Protein AF-0000000084986428 (afdb_homodimer)

Structure (mmCIF, N/CA/C/O backbone):
data_AF-00000000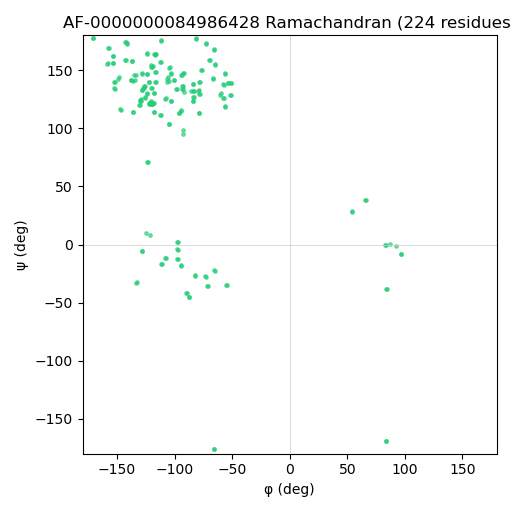84986428-model_v1
#
loop_
_entity.id
_entity.type
_entity.pdbx_description
1 polymer 'Cupin domain protein'
#
loop_
_atom_site.group_PDB
_atom_site.id
_atom_site.type_symbol
_atom_site.label_atom_id
_atom_site.label_alt_id
_atom_site.label_comp_id
_atom_site.label_asym_id
_atom_site.label_entity_id
_atom_site.label_seq_id
_atom_site.pdbx_PDB_ins_code
_atom_site.Cartn_x
_atom_site.Cartn_y
_atom_site.Cartn_z
_atom_site.occupancy
_atom_site.B_iso_or_equiv
_atom_site.auth_seq_id
_atom_site.auth_comp_id
_atom_site.auth_asym_id
_atom_site.auth_atom_id
_atom_site.pdbx_PDB_model_num
ATOM 1 N N . MET A 1 1 ? 9.82 -16.969 5.352 1 86.75 1 MET A N 1
ATOM 2 C CA . MET A 1 1 ? 9.055 -15.758 5.086 1 86.75 1 MET A CA 1
ATOM 3 C C . MET A 1 1 ? 7.719 -15.789 5.82 1 86.75 1 MET A C 1
ATOM 5 O O . MET A 1 1 ? 7.004 -16.797 5.777 1 86.75 1 MET A O 1
ATOM 9 N N . ASN A 1 2 ? 7.477 -14.656 6.605 1 90.19 2 ASN A N 1
ATOM 10 C CA . ASN A 1 2 ? 6.258 -14.602 7.402 1 90.19 2 ASN A CA 1
ATOM 11 C C . ASN A 1 2 ? 5.383 -13.414 7.012 1 90.19 2 ASN A C 1
ATOM 13 O O . ASN A 1 2 ? 5.883 -12.406 6.5 1 90.19 2 ASN A O 1
ATOM 17 N N . LYS A 1 3 ? 4.09 -13.648 7.293 1 96.38 3 LYS A N 1
ATOM 18 C CA . LYS A 1 3 ? 3.193 -12.516 7.07 1 96.38 3 LYS A CA 1
ATOM 19 C C . LYS A 1 3 ? 3.438 -11.406 8.094 1 96.38 3 LYS A C 1
ATOM 21 O O . LYS A 1 3 ? 4.012 -11.656 9.156 1 96.38 3 LYS A O 1
ATOM 26 N N . ILE A 1 4 ? 3.059 -10.289 7.793 1 97.38 4 ILE A N 1
ATOM 27 C CA . ILE A 1 4 ? 3.141 -9.148 8.703 1 97.38 4 ILE A CA 1
ATOM 28 C C . ILE A 1 4 ? 1.751 -8.555 8.914 1 97.38 4 ILE A C 1
ATOM 30 O O . ILE A 1 4 ? 0.941 -8.516 7.98 1 97.38 4 ILE A O 1
ATOM 34 N N . SER A 1 5 ? 1.418 -8.164 10.086 1 97.94 5 SER A N 1
ATOM 35 C CA . SER A 1 5 ? 0.205 -7.477 10.523 1 97.94 5 SER A CA 1
ATOM 36 C C . SER A 1 5 ? 0.513 -6.438 11.594 1 97.94 5 SER A C 1
ATOM 38 O O . SER A 1 5 ? 1.644 -6.352 12.078 1 97.94 5 SER A O 1
ATOM 40 N N . ARG A 1 6 ? -0.527 -5.715 11.93 1 97.44 6 ARG A N 1
ATOM 41 C CA . ARG A 1 6 ? -0.324 -4.719 12.977 1 97.44 6 ARG A CA 1
ATOM 42 C C . ARG A 1 6 ? 0.011 -5.379 14.305 1 97.44 6 ARG A C 1
ATOM 44 O O . ARG A 1 6 ? 0.663 -4.777 15.164 1 97.44 6 ARG A O 1
ATOM 51 N N . ASN A 1 7 ? -0.355 -6.594 14.461 1 96.62 7 ASN A N 1
ATOM 52 C CA . ASN A 1 7 ? -0.099 -7.32 15.703 1 96.62 7 ASN A CA 1
ATOM 53 C C . ASN A 1 7 ? 1.376 -7.688 15.844 1 96.62 7 ASN A C 1
ATOM 55 O O . ASN A 1 7 ? 1.896 -7.77 16.953 1 96.62 7 ASN A O 1
ATOM 59 N N . ALA A 1 8 ? 2.066 -7.852 14.734 1 96 8 ALA A N 1
ATOM 60 C CA . ALA A 1 8 ? 3.432 -8.367 14.773 1 96 8 ALA A CA 1
ATOM 61 C C . ALA A 1 8 ? 4.438 -7.289 14.391 1 96 8 ALA A C 1
ATOM 63 O O . ALA A 1 8 ? 5.629 -7.402 14.695 1 96 8 ALA A O 1
ATOM 64 N N . ALA A 1 9 ? 3.992 -6.258 13.789 1 98 9 ALA A N 1
ATOM 65 C CA . ALA A 1 9 ? 4.867 -5.238 13.219 1 98 9 ALA A CA 1
ATOM 66 C C . ALA A 1 9 ? 5.438 -4.336 14.312 1 98 9 ALA A C 1
ATOM 68 O O . ALA A 1 9 ? 4.824 -4.16 15.367 1 98 9 ALA A O 1
ATOM 69 N N . GLU A 1 10 ? 6.68 -3.814 14.047 1 97.94 10 GLU A N 1
ATOM 70 C CA . GLU A 1 10 ? 7.211 -2.764 14.914 1 97.94 10 GLU A CA 1
ATOM 71 C C . GLU A 1 10 ? 6.254 -1.576 14.984 1 97.94 10 GLU A C 1
ATOM 73 O O . GLU A 1 10 ? 5.922 -0.978 13.961 1 97.94 10 GLU A O 1
ATOM 78 N N . HIS A 1 11 ? 5.781 -1.304 16.188 1 98.19 11 HIS A N 1
ATOM 79 C CA . HIS A 1 11 ? 4.781 -0.271 16.438 1 98.19 11 HIS A CA 1
ATOM 80 C C . HIS A 1 11 ? 5.414 0.958 17.078 1 98.19 11 HIS A C 1
ATOM 82 O O . HIS A 1 11 ? 6.32 0.835 17.906 1 98.19 11 HIS A O 1
ATOM 88 N N . TYR A 1 12 ? 5.027 2.146 16.719 1 97.62 12 TYR A N 1
ATOM 89 C CA . TYR A 1 12 ? 5.438 3.383 17.375 1 97.62 12 TYR A CA 1
ATOM 90 C C . TYR A 1 12 ? 4.289 4.379 17.422 1 97.62 12 TYR A C 1
ATOM 92 O O . TYR A 1 12 ? 3.314 4.254 16.672 1 97.62 12 TYR A O 1
ATOM 100 N N . LYS A 1 13 ? 4.367 5.324 18.328 1 97.56 13 LYS A N 1
ATOM 101 C CA . LYS A 1 13 ? 3.424 6.434 18.422 1 97.56 13 LYS A CA 1
ATOM 102 C C . LYS A 1 13 ? 4.059 7.734 17.938 1 97.56 13 LYS A C 1
ATOM 104 O O . LYS A 1 13 ? 5.266 7.938 18.094 1 97.56 13 LYS A O 1
ATOM 109 N N . TRP A 1 14 ? 3.27 8.5 17.297 1 94.94 14 TRP A N 1
ATOM 110 C CA . TRP A 1 14 ? 3.73 9.828 16.922 1 94.94 14 TRP A CA 1
ATOM 111 C C . TRP A 1 14 ? 2.67 10.883 17.25 1 94.94 14 TRP A C 1
ATOM 113 O O . TRP A 1 14 ? 1.472 10.594 17.188 1 94.94 14 TRP A O 1
ATOM 123 N N . LYS A 1 15 ? 3.053 12.062 17.625 1 95.5 15 LYS A N 1
ATOM 124 C CA . LYS A 1 15 ? 2.217 13.156 18.109 1 95.5 15 LYS A CA 1
ATOM 125 C C . LYS A 1 15 ? 1.346 12.703 19.281 1 95.5 15 LYS A C 1
ATOM 127 O O . LYS A 1 15 ? 0.194 13.125 19.406 1 95.5 15 LYS A O 1
ATOM 132 N N . GLY A 1 16 ? 1.766 11.742 20.062 1 93.75 16 GLY A N 1
ATOM 133 C CA . GLY A 1 16 ? 1.183 11.273 21.297 1 93.75 16 GLY A CA 1
ATOM 134 C C . GLY A 1 16 ? 0.062 10.273 21.094 1 93.75 16 GLY A C 1
ATOM 135 O O . GLY A 1 16 ? -0.003 9.258 21.781 1 93.75 16 GLY A O 1
ATOM 136 N N . ILE A 1 17 ? -0.787 10.484 20.047 1 97.5 17 ILE A N 1
ATOM 137 C CA . ILE A 1 17 ? -2.012 9.695 20.016 1 97.5 17 ILE A CA 1
ATOM 138 C C . ILE A 1 17 ? -2.152 9.008 18.656 1 97.5 17 ILE A C 1
ATOM 140 O O . ILE A 1 17 ? -3.117 8.281 18.422 1 97.5 17 ILE A O 1
ATOM 144 N N . CYS A 1 18 ? -1.312 9.289 17.766 1 98.69 18 CYS A N 1
ATOM 145 C CA . CYS A 1 18 ? -1.326 8.641 16.453 1 98.69 18 CYS A CA 1
ATOM 146 C C . CYS A 1 18 ? -0.421 7.41 16.438 1 98.69 18 CYS A C 1
ATOM 148 O O . CYS A 1 18 ? 0.587 7.375 17.156 1 98.69 18 CYS A O 1
ATOM 150 N N . ASP A 1 19 ? -0.772 6.398 15.672 1 98.75 19 ASP A N 1
ATOM 151 C CA . ASP A 1 19 ? -0.041 5.137 15.641 1 98.75 19 ASP A CA 1
ATOM 152 C C . ASP A 1 19 ? 0.572 4.887 14.266 1 98.75 19 ASP A C 1
ATOM 154 O O . ASP A 1 19 ? -0.01 5.258 13.242 1 98.75 19 ASP A O 1
ATOM 158 N N . GLY A 1 20 ? 1.714 4.215 14.258 1 98.56 20 GLY A N 1
ATOM 159 C CA . GLY A 1 20 ? 2.359 3.70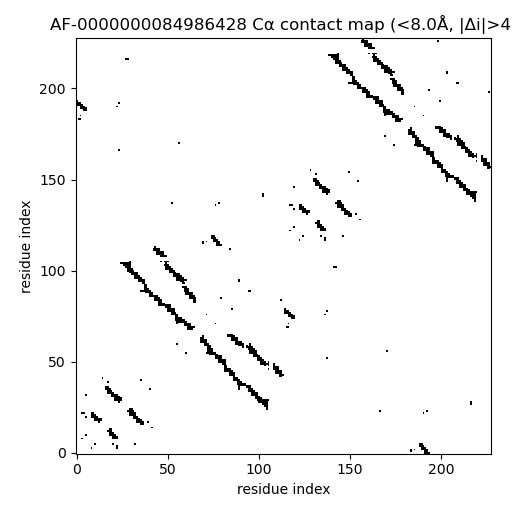1 13.062 1 98.56 20 GLY A CA 1
ATOM 160 C C . GLY A 1 20 ? 2.912 2.299 13.234 1 98.56 20 GLY A C 1
ATOM 161 O O . GLY A 1 20 ? 3.371 1.938 14.32 1 98.56 20 GLY A O 1
ATOM 162 N N . TRP A 1 21 ? 2.795 1.498 12.234 1 98.81 21 TRP A N 1
ATOM 163 C CA . TRP A 1 21 ? 3.379 0.161 12.195 1 98.81 21 TRP A CA 1
ATOM 164 C C . TRP A 1 21 ? 4.254 -0.013 10.961 1 98.81 21 TRP A C 1
ATOM 166 O O . TRP A 1 21 ? 3.805 0.209 9.836 1 98.81 21 TRP A O 1
ATOM 176 N N . TYR A 1 22 ? 5.516 -0.432 11.109 1 98.62 22 TYR A N 1
ATOM 177 C CA . TYR A 1 22 ? 6.379 -0.708 9.969 1 98.62 22 TYR A CA 1
ATOM 178 C C . TYR A 1 22 ? 6.059 -2.068 9.359 1 98.62 22 TYR A C 1
ATOM 180 O O . TYR A 1 22 ? 6.293 -3.105 9.984 1 98.62 22 TYR A O 1
ATOM 188 N N . PHE A 1 23 ? 5.562 -2.064 8.18 1 98.81 23 PHE A N 1
ATOM 189 C CA . PHE A 1 23 ? 5.336 -3.305 7.449 1 98.81 23 PHE A CA 1
ATOM 190 C C . PHE A 1 23 ? 6.562 -3.682 6.625 1 98.81 23 PHE A C 1
ATOM 192 O O . PHE A 1 23 ? 6.938 -4.855 6.559 1 98.81 23 PHE A O 1
ATOM 199 N N . VAL A 1 24 ? 7.1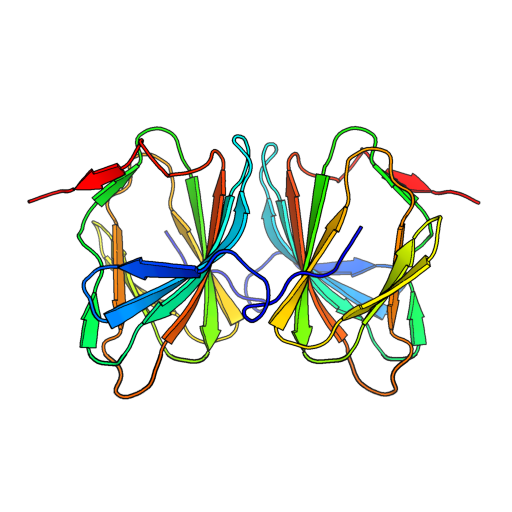64 -2.715 5.988 1 98.5 24 VAL A N 1
ATOM 200 C CA . VAL A 1 24 ? 8.422 -2.844 5.27 1 98.5 24 VAL A CA 1
ATOM 201 C C . VAL A 1 24 ? 9.383 -1.741 5.707 1 98.5 24 VAL A C 1
ATOM 203 O O . VAL A 1 24 ? 9.039 -0.558 5.668 1 98.5 24 VAL A O 1
ATOM 206 N N . LYS A 1 25 ? 10.562 -2.145 6.184 1 97.25 25 LYS A N 1
ATOM 207 C CA . LYS A 1 25 ? 11.562 -1.198 6.668 1 97.25 25 LYS A CA 1
ATOM 208 C C . LYS A 1 25 ? 12.883 -1.37 5.93 1 97.25 25 LYS A C 1
ATOM 210 O O . LYS A 1 25 ? 13.867 -1.843 6.504 1 97.25 25 LYS A O 1
ATOM 215 N N . ARG A 1 26 ? 12.883 -0.983 4.719 1 97.44 26 ARG A N 1
ATOM 216 C CA . ARG A 1 26 ? 14.094 -1.03 3.902 1 97.44 26 ARG A CA 1
ATOM 217 C C . ARG A 1 26 ? 14.523 0.371 3.479 1 97.44 26 ARG A C 1
ATOM 219 O O . ARG A 1 26 ? 13.711 1.299 3.471 1 97.44 26 ARG A O 1
ATOM 226 N N . ASP A 1 27 ? 15.742 0.502 3.039 1 96.81 27 ASP A N 1
ATOM 227 C CA . ASP A 1 27 ? 16.266 1.802 2.629 1 96.81 27 ASP A CA 1
ATOM 228 C C . ASP A 1 27 ? 15.641 2.256 1.313 1 96.81 27 ASP A C 1
ATOM 230 O O . ASP A 1 27 ? 15.398 3.447 1.114 1 96.81 27 ASP A O 1
ATOM 234 N N . ASP A 1 28 ? 15.383 1.355 0.443 1 97.31 28 ASP A N 1
ATOM 235 C CA . ASP A 1 28 ? 14.891 1.727 -0.881 1 97.31 28 ASP A CA 1
ATOM 236 C C . ASP A 1 28 ? 13.383 1.979 -0.857 1 97.31 28 ASP A C 1
ATOM 238 O O . ASP A 1 28 ? 12.859 2.705 -1.703 1 97.31 28 ASP A O 1
ATOM 242 N N . VAL A 1 29 ? 12.727 1.329 0.093 1 98.38 29 VAL A N 1
ATOM 243 C CA . VAL A 1 29 ? 11.289 1.526 0.236 1 98.38 29 VAL A CA 1
ATOM 244 C C . VAL A 1 29 ? 10.875 1.285 1.687 1 98.38 29 VAL A C 1
ATOM 246 O O . VAL A 1 29 ? 11.383 0.369 2.34 1 98.38 29 VAL A O 1
ATOM 249 N N . SER A 1 30 ? 10.008 2.08 2.162 1 98.5 30 SER A N 1
ATOM 250 C CA . SER A 1 30 ? 9.359 1.842 3.445 1 98.5 30 SER A CA 1
ATOM 251 C C . SER A 1 30 ? 7.84 1.865 3.307 1 98.5 30 SER A C 1
ATOM 253 O O . SER A 1 30 ? 7.293 2.674 2.555 1 98.5 30 SER A O 1
ATOM 255 N N . ILE A 1 31 ? 7.152 0.915 3.939 1 98.88 31 ILE A N 1
ATOM 256 C CA . ILE A 1 31 ? 5.695 0.875 3.996 1 98.88 31 ILE A CA 1
ATOM 257 C C . ILE A 1 31 ? 5.23 0.891 5.449 1 98.88 31 ILE A C 1
ATOM 259 O O . ILE A 1 31 ? 5.605 0.017 6.238 1 98.88 31 ILE A O 1
ATOM 263 N N . ILE A 1 32 ? 4.469 1.842 5.785 1 98.81 32 ILE A N 1
ATOM 264 C CA . ILE A 1 32 ? 3.977 2.008 7.148 1 98.81 32 ILE A CA 1
ATOM 265 C C . ILE A 1 32 ? 2.451 2.053 7.145 1 98.81 32 ILE A C 1
ATOM 267 O O . ILE A 1 32 ? 1.847 2.73 6.309 1 98.81 32 ILE A O 1
ATOM 271 N N . ALA A 1 33 ? 1.815 1.264 7.984 1 98.88 33 ALA A N 1
ATOM 272 C CA . ALA A 1 33 ? 0.4 1.445 8.297 1 98.88 33 ALA A CA 1
ATOM 273 C C . ALA A 1 33 ? 0.209 2.498 9.383 1 98.88 33 ALA A C 1
ATOM 275 O O . ALA A 1 33 ? 0.91 2.486 10.398 1 98.88 33 ALA A O 1
ATOM 276 N N . GLU A 1 34 ? -0.683 3.412 9.18 1 98.81 34 GLU A N 1
ATOM 277 C CA . GLU A 1 34 ? -0.894 4.512 10.109 1 98.81 34 GLU A CA 1
ATOM 278 C C . GLU A 1 34 ? -2.344 4.566 10.578 1 98.81 34 GLU A C 1
ATOM 280 O O . GLU A 1 34 ? -3.264 4.27 9.812 1 98.81 34 GLU A O 1
ATOM 285 N N . LYS A 1 35 ? -2.553 4.961 11.734 1 98.88 35 LYS A N 1
ATOM 286 C CA . LYS A 1 35 ? -3.854 5.246 12.336 1 98.88 35 LYS A CA 1
ATOM 287 C C . LYS A 1 35 ? -3.861 6.621 13 1 98.88 35 LYS A C 1
ATOM 289 O O . LYS A 1 35 ? -3.02 6.91 13.852 1 98.88 35 LYS A O 1
ATOM 294 N N . MET A 1 36 ? -4.777 7.438 12.609 1 98.81 36 MET A N 1
ATOM 295 C CA . MET A 1 36 ? -4.934 8.781 13.172 1 98.81 36 MET A CA 1
ATOM 296 C C . MET A 1 36 ? -6.316 8.945 13.797 1 98.81 36 MET A C 1
ATOM 298 O O . MET A 1 36 ? -7.332 8.828 13.109 1 98.81 36 MET A O 1
ATOM 302 N N . PRO A 1 37 ? -6.434 9.305 15.094 1 98.69 37 PRO A N 1
ATOM 303 C CA . PRO A 1 37 ? -7.723 9.625 15.703 1 98.69 37 PRO A CA 1
ATOM 304 C C . PRO A 1 37 ? -8.359 10.883 15.117 1 98.69 37 PRO A C 1
ATOM 306 O O . PRO A 1 37 ? -7.711 11.602 14.352 1 98.69 37 PRO A O 1
ATOM 309 N N . PRO A 1 38 ? -9.648 11.07 15.453 1 98.56 38 PRO A N 1
ATOM 310 C CA . PRO A 1 38 ? -10.344 12.266 14.969 1 98.56 38 PRO A CA 1
ATOM 311 C C . PRO A 1 38 ? -9.602 13.562 15.305 1 98.56 38 PRO A C 1
ATOM 313 O O . PRO A 1 38 ? -9.039 13.688 16.391 1 98.56 38 PRO A O 1
ATOM 316 N N . HIS A 1 39 ? -9.602 14.461 14.305 1 97.94 39 HIS A N 1
ATOM 317 C CA . HIS A 1 39 ? -9.133 15.828 14.477 1 97.94 39 HIS A CA 1
ATOM 318 C C . HIS A 1 39 ? -7.637 15.867 14.773 1 97.94 39 HIS A C 1
ATOM 320 O O . HIS A 1 39 ? -7.191 16.609 15.648 1 97.94 39 HIS A O 1
ATOM 326 N N . THR A 1 40 ? -6.875 15.039 14.156 1 98.5 40 THR A N 1
ATOM 327 C CA . THR A 1 40 ? -5.422 15.047 14.242 1 98.5 40 THR A CA 1
ATOM 328 C C . THR A 1 40 ? -4.805 15.43 12.898 1 98.5 40 THR A C 1
ATOM 330 O O . THR A 1 40 ? -5.473 15.359 11.859 1 98.5 40 THR A O 1
ATOM 333 N N . ALA A 1 41 ? -3.631 15.906 12.93 1 98.06 41 ALA A N 1
ATOM 334 C CA . ALA A 1 41 ? -2.902 16.312 11.727 1 98.06 41 ALA A CA 1
ATOM 335 C C . ALA A 1 41 ? -1.399 16.109 11.906 1 98.06 41 ALA A C 1
ATOM 337 O O . ALA A 1 41 ? -0.868 16.312 13 1 98.06 41 ALA A O 1
ATOM 338 N N . GLU A 1 42 ? -0.717 15.695 10.852 1 97.06 42 GLU A N 1
ATOM 339 C CA . GLU A 1 42 ? 0.741 15.75 10.867 1 97.06 42 GLU A CA 1
ATOM 340 C C . GLU A 1 42 ? 1.236 17.188 10.75 1 97.06 42 GLU A C 1
ATOM 342 O O . GLU A 1 42 ? 0.435 18.125 10.672 1 97.06 42 GLU A O 1
ATOM 347 N N . ASP A 1 43 ? 2.531 17.328 10.906 1 97.12 43 ASP A N 1
ATOM 348 C CA . ASP A 1 43 ? 3.113 18.641 10.617 1 97.12 43 ASP A CA 1
ATOM 349 C C . ASP A 1 43 ? 3.27 18.859 9.117 1 97.12 43 ASP A C 1
ATOM 351 O O . ASP A 1 43 ? 3.627 17.938 8.383 1 97.12 43 ASP A O 1
ATOM 355 N N . MET A 1 44 ? 2.961 20.109 8.719 1 98.06 44 MET A N 1
ATOM 356 C CA . MET A 1 44 ? 3.309 20.453 7.34 1 98.06 44 MET A CA 1
ATOM 357 C C . M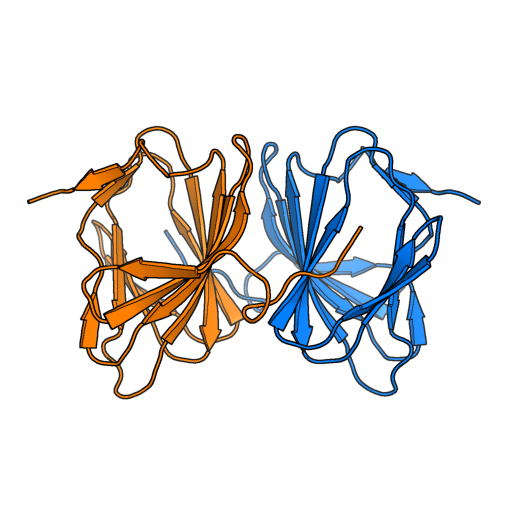ET A 1 44 ? 4.801 20.266 7.09 1 98.06 44 MET A C 1
ATOM 359 O O . MET A 1 44 ? 5.633 20.781 7.844 1 98.06 44 MET A O 1
ATOM 363 N N . HIS A 1 45 ? 5.141 19.5 6.059 1 98.38 45 HIS A N 1
ATOM 364 C CA . HIS A 1 45 ? 6.535 19.156 5.809 1 98.38 45 HIS A CA 1
ATOM 365 C C . HIS A 1 45 ? 6.762 18.781 4.348 1 98.38 45 HIS A C 1
ATOM 367 O O . HIS A 1 45 ? 5.805 18.688 3.574 1 98.38 45 HIS A O 1
ATOM 373 N N . TYR A 1 46 ? 7.922 18.656 3.906 1 98.38 46 TYR A N 1
ATOM 374 C CA . TYR A 1 46 ? 8.297 18.047 2.639 1 98.38 46 TYR A CA 1
ATOM 375 C C . TYR A 1 46 ? 9.523 17.141 2.807 1 98.38 46 TYR A C 1
ATOM 377 O O . TYR A 1 46 ? 10.195 17.188 3.838 1 98.38 46 TYR A O 1
ATOM 385 N N . HIS A 1 47 ? 9.719 16.219 1.942 1 98.25 47 HIS A N 1
ATOM 386 C CA . HIS A 1 47 ? 10.867 15.328 1.946 1 98.25 47 HIS A CA 1
ATOM 387 C C . HIS A 1 47 ? 11.891 15.742 0.889 1 98.25 47 HIS A C 1
ATOM 389 O O . HIS A 1 47 ? 11.516 16.141 -0.218 1 98.25 47 HIS A O 1
ATOM 395 N N . THR A 1 48 ? 13.156 15.539 1.16 1 97.56 48 THR A N 1
ATOM 396 C CA . THR A 1 48 ? 14.195 15.992 0.245 1 97.56 48 THR A CA 1
ATOM 397 C C . THR A 1 48 ? 14.648 14.852 -0.665 1 97.56 48 THR A C 1
ATOM 399 O O . THR A 1 48 ? 15.32 15.086 -1.675 1 97.56 48 THR A O 1
ATOM 402 N N . GLN A 1 49 ? 14.289 13.641 -0.4 1 97.44 49 GLN A N 1
ATOM 403 C CA . GLN A 1 49 ? 14.742 12.508 -1.196 1 97.44 49 GLN A CA 1
ATOM 404 C C . GLN A 1 49 ? 13.578 11.586 -1.549 1 97.44 49 GLN A C 1
ATOM 406 O O . GLN A 1 49 ? 13.492 11.094 -2.676 1 97.44 49 GLN A O 1
ATOM 411 N N . SER A 1 50 ? 12.648 11.5 -0.654 1 98 50 SER A N 1
ATOM 412 C CA . SER A 1 50 ? 11.625 10.461 -0.758 1 98 50 SER A CA 1
ATOM 413 C C . SER A 1 50 ? 10.391 10.977 -1.497 1 98 50 SER A C 1
ATOM 415 O O . SER A 1 50 ? 9.969 12.117 -1.29 1 98 50 SER A O 1
ATOM 417 N N . ARG A 1 51 ? 9.852 10.172 -2.408 1 98.25 51 ARG A N 1
ATOM 418 C CA . ARG A 1 51 ? 8.477 10.297 -2.891 1 98.25 51 ARG A CA 1
ATOM 419 C C . ARG A 1 51 ? 7.535 9.398 -2.102 1 98.25 51 ARG A C 1
ATOM 421 O O . ARG A 1 51 ? 7.922 8.305 -1.679 1 98.25 51 ARG A O 1
ATOM 428 N N . GLN A 1 52 ? 6.34 9.883 -1.924 1 98.62 52 GLN A N 1
ATOM 429 C CA . GLN A 1 52 ? 5.434 9.102 -1.088 1 98.62 52 GLN A CA 1
ATOM 430 C C . GLN A 1 52 ? 4.105 8.859 -1.794 1 98.62 52 GLN A C 1
ATOM 432 O O . GLN A 1 52 ? 3.678 9.672 -2.617 1 98.62 52 GLN A O 1
ATOM 437 N N . PHE A 1 53 ? 3.516 7.766 -1.543 1 98.88 53 PHE A N 1
ATOM 438 C CA . PHE A 1 53 ? 2.146 7.449 -1.93 1 98.88 53 PHE A CA 1
ATOM 439 C C . PHE A 1 53 ? 1.305 7.105 -0.706 1 98.88 53 PHE A C 1
ATOM 441 O O . PHE A 1 53 ? 1.657 6.215 0.066 1 98.88 53 PHE A O 1
ATOM 448 N N . PHE A 1 54 ? 0.228 7.883 -0.499 1 98.94 54 PHE A N 1
ATOM 449 C CA . PHE A 1 54 ? -0.728 7.633 0.574 1 98.94 54 PHE A CA 1
ATOM 450 C C . PHE A 1 54 ? -1.949 6.887 0.049 1 98.94 54 PHE A C 1
ATOM 452 O O . PHE A 1 54 ? -2.49 7.238 -1.002 1 98.94 54 PHE A O 1
ATOM 459 N N . TYR A 1 55 ? -2.4 5.848 0.735 1 98.94 55 TYR A N 1
ATOM 460 C CA . TYR A 1 55 ? -3.572 5.062 0.369 1 98.94 55 TYR A CA 1
ATOM 461 C C . TYR A 1 55 ? -4.504 4.883 1.563 1 98.94 55 TYR A C 1
ATOM 463 O O . TYR A 1 55 ? -4.125 4.266 2.564 1 98.94 55 TYR A O 1
ATOM 471 N N . VAL A 1 56 ? -5.742 5.367 1.427 1 98.94 56 VAL A N 1
ATOM 472 C CA . VAL A 1 56 ? -6.664 5.344 2.559 1 98.94 56 VAL A CA 1
ATOM 473 C C . VAL A 1 56 ? -7.344 3.979 2.645 1 98.94 56 VAL A C 1
ATOM 475 O O . VAL A 1 56 ? -7.938 3.512 1.672 1 98.94 56 VAL A O 1
ATOM 478 N N . LEU A 1 57 ? -7.188 3.369 3.777 1 98.88 57 LEU A N 1
ATOM 479 C CA . LEU A 1 57 ? -7.789 2.066 4.039 1 98.88 57 LEU A CA 1
ATOM 480 C C . LEU A 1 57 ? -9.203 2.225 4.586 1 98.88 57 LEU A C 1
ATOM 482 O O . LEU A 1 57 ? -10.109 1.473 4.211 1 98.88 57 LEU A O 1
ATOM 486 N N . SER A 1 58 ? -9.391 3.078 5.48 1 98.75 58 SER A N 1
ATOM 487 C CA . SER A 1 58 ? -10.68 3.408 6.078 1 98.75 58 SER A CA 1
ATOM 488 C C . SER A 1 58 ? -10.695 4.84 6.609 1 98.75 58 SER A C 1
ATOM 490 O O . SER A 1 58 ? -9.648 5.383 6.965 1 98.75 58 SER A O 1
ATOM 492 N N . GLY A 1 59 ? -11.93 5.426 6.723 1 98.56 59 GLY A N 1
ATOM 493 C CA . GLY A 1 59 ? -12.07 6.809 7.152 1 98.56 59 GLY A CA 1
ATOM 494 C C . GLY A 1 59 ? -11.898 7.805 6.023 1 98.56 59 GLY A C 1
ATOM 495 O O . GLY A 1 59 ? -12.055 7.453 4.852 1 98.56 59 GLY A O 1
ATOM 496 N N . GLU A 1 60 ? -11.789 9.039 6.391 1 98.5 60 GLU A N 1
ATOM 497 C CA . GLU A 1 60 ? -11.641 10.148 5.449 1 98.5 60 GLU A CA 1
ATOM 498 C C . GLU A 1 60 ? -10.422 11 5.793 1 98.5 60 GLU A C 1
ATOM 500 O O . GLU A 1 60 ? -10.203 11.344 6.961 1 98.5 60 GLU A O 1
ATOM 505 N N . ALA A 1 61 ? -9.703 11.297 4.785 1 98.75 61 ALA A N 1
ATOM 506 C CA . ALA A 1 61 ? -8.508 12.125 4.969 1 98.75 61 ALA A CA 1
ATOM 507 C C . ALA A 1 61 ? -8.602 13.414 4.152 1 98.75 61 ALA A C 1
ATOM 509 O O . ALA A 1 61 ? -9.297 13.461 3.135 1 98.75 61 ALA A O 1
ATOM 510 N N . VAL A 1 62 ? -7.953 14.398 4.613 1 98.75 62 VAL A N 1
ATOM 511 C CA . VAL A 1 62 ? -7.68 15.586 3.812 1 98.75 62 VAL A CA 1
ATOM 512 C C . VAL A 1 62 ? -6.168 15.773 3.676 1 98.75 62 VAL A C 1
ATOM 514 O O . VAL A 1 62 ? -5.457 15.875 4.68 1 98.75 62 VAL A O 1
ATOM 517 N N . MET A 1 63 ? -5.699 15.789 2.459 1 98.75 63 MET A N 1
ATOM 518 C CA . MET A 1 63 ? -4.309 16.125 2.164 1 98.75 63 MET A CA 1
ATOM 519 C C . MET A 1 63 ? -4.168 17.594 1.784 1 98.75 63 MET A C 1
ATOM 521 O O . MET A 1 63 ? -4.684 18.016 0.749 1 98.75 63 MET A O 1
ATOM 525 N N . LYS A 1 64 ? -3.518 18.297 2.623 1 98.25 64 LYS A N 1
ATOM 526 C CA . LYS A 1 64 ? -3.234 19.688 2.305 1 98.25 64 LYS A CA 1
ATOM 527 C C . LYS A 1 64 ? -1.99 19.812 1.431 1 98.25 64 LYS A C 1
ATOM 529 O O . LYS A 1 64 ? -0.93 19.297 1.774 1 98.25 64 LYS A O 1
ATOM 534 N N . LEU A 1 65 ? -2.139 20.484 0.35 1 97.62 65 LEU A N 1
ATOM 535 C CA . LEU A 1 65 ? -1.081 20.734 -0.621 1 97.62 65 LEU A CA 1
ATOM 536 C C . LEU A 1 65 ? -0.912 22.234 -0.852 1 97.62 65 LEU A C 1
ATOM 538 O O . LEU A 1 65 ? -1.734 23.031 -0.399 1 97.62 65 LEU A O 1
ATOM 542 N N . PRO A 1 66 ? 0.227 22.641 -1.461 1 95.12 66 PRO A N 1
ATOM 543 C CA . PRO A 1 66 ? 0.462 24.078 -1.648 1 95.12 66 PRO A CA 1
ATOM 544 C C . PRO A 1 66 ? -0.682 24.766 -2.385 1 95.12 66 PRO A C 1
ATOM 546 O O . PRO A 1 66 ? -1.062 25.891 -2.027 1 95.12 66 PRO A O 1
ATOM 549 N N . GLU A 1 67 ? -1.316 24.141 -3.312 1 93.44 67 GLU A N 1
ATOM 550 C CA . GLU A 1 67 ? -2.27 24.828 -4.168 1 93.44 67 GLU A CA 1
ATOM 551 C C . GLU A 1 67 ? -3.705 24.438 -3.838 1 93.44 67 GLU A C 1
ATOM 553 O O . GLU A 1 67 ? -4.652 25.078 -4.289 1 93.44 67 GLU A O 1
ATOM 558 N N . ASN A 1 68 ? -3.844 23.484 -3.096 1 95.94 68 ASN A N 1
ATOM 559 C CA . ASN A 1 68 ? -5.195 23 -2.84 1 95.94 68 ASN A CA 1
ATOM 560 C C . ASN A 1 68 ? -5.219 21.953 -1.725 1 95.94 68 ASN A C 1
ATOM 562 O O . ASN A 1 68 ? -4.199 21.719 -1.076 1 95.94 68 ASN A O 1
ATOM 566 N N . GLU A 1 69 ? -6.473 21.516 -1.43 1 97.88 69 GLU A N 1
ATOM 567 C CA . GLU A 1 69 ? -6.707 20.375 -0.554 1 97.88 69 GLU A CA 1
ATOM 568 C C . GLU A 1 69 ? -7.395 19.234 -1.304 1 97.88 69 GLU A C 1
ATOM 570 O O . GLU A 1 69 ? -8.289 19.469 -2.123 1 97.88 69 GLU A O 1
ATOM 575 N N . VAL A 1 70 ? -6.969 18.078 -1.021 1 98.31 70 VAL A N 1
ATOM 576 C CA . VAL A 1 70 ? -7.555 16.906 -1.664 1 98.31 70 VAL A CA 1
ATOM 577 C C . VAL A 1 70 ? -8.188 16 -0.61 1 98.31 70 VAL A C 1
ATOM 579 O O . VAL A 1 70 ? -7.504 15.547 0.313 1 98.31 70 VAL A O 1
ATOM 582 N N . SER A 1 71 ? -9.461 15.742 -0.748 1 98.5 71 SER A N 1
ATOM 583 C CA . SER A 1 71 ? -10.125 14.773 0.116 1 98.5 71 SER A CA 1
ATOM 584 C C . SER A 1 71 ? -9.945 13.352 -0.408 1 98.5 71 SER A C 1
ATOM 586 O O . SER A 1 71 ? -10.086 13.102 -1.607 1 98.5 71 SER A O 1
ATOM 588 N N . LEU A 1 72 ? -9.68 12.414 0.477 1 98.62 72 LEU A N 1
ATOM 589 C CA . LEU A 1 72 ? -9.484 11.016 0.125 1 98.62 72 LEU A CA 1
ATOM 590 C C . LEU A 1 72 ? -10.367 10.109 0.982 1 98.62 72 LEU A C 1
ATOM 592 O O . LEU A 1 72 ? -10.391 10.25 2.207 1 98.62 72 LEU A O 1
ATOM 596 N N . CYS A 1 73 ? -11.047 9.18 0.406 1 98.38 73 CYS A N 1
ATOM 597 C CA . CYS A 1 73 ? -11.812 8.148 1.1 1 98.38 73 CYS A CA 1
ATOM 598 C C . CYS A 1 73 ? -11.188 6.773 0.9 1 98.38 73 CYS A C 1
ATOM 600 O O . CYS A 1 73 ? -10.195 6.637 0.181 1 98.38 73 CYS A O 1
ATOM 602 N N . ALA A 1 74 ? -11.805 5.789 1.602 1 98.62 74 ALA A N 1
ATOM 603 C CA . ALA A 1 74 ? -11.297 4.426 1.487 1 98.62 74 ALA A CA 1
ATOM 604 C C . ALA A 1 74 ? -11.156 4.012 0.025 1 98.62 74 ALA A C 1
ATOM 606 O O . ALA A 1 74 ? -12.086 4.203 -0.769 1 98.62 74 ALA A O 1
ATOM 607 N N . GLY A 1 75 ? -9.977 3.512 -0.309 1 98.69 75 GLY A N 1
ATOM 608 C CA . GLY A 1 75 ? -9.75 3.021 -1.658 1 98.69 75 GLY A CA 1
ATOM 609 C C . GLY A 1 75 ? -9.086 4.047 -2.561 1 98.69 75 GLY A C 1
ATOM 610 O O . GLY A 1 75 ? -8.719 3.74 -3.695 1 98.69 75 GLY A O 1
ATOM 611 N N . GLU A 1 76 ? -8.961 5.254 -2.07 1 98.81 76 GLU A N 1
ATOM 612 C CA . GLU A 1 76 ? -8.328 6.316 -2.842 1 98.81 76 GLU A CA 1
ATOM 613 C C . GLU A 1 76 ? -6.914 6.602 -2.332 1 98.81 76 GLU A C 1
ATOM 615 O O . GLU A 1 76 ? -6.602 6.324 -1.174 1 98.81 76 GLU A O 1
ATOM 620 N N . GLY A 1 77 ? -6.023 7.09 -3.236 1 98.81 77 GLY A N 1
ATOM 621 C CA . GLY A 1 77 ? -4.66 7.438 -2.875 1 98.81 77 GLY A CA 1
ATOM 622 C C . GLY A 1 77 ? -4.156 8.688 -3.57 1 98.81 77 GLY A C 1
ATOM 623 O O . GLY A 1 77 ? -4.859 9.266 -4.40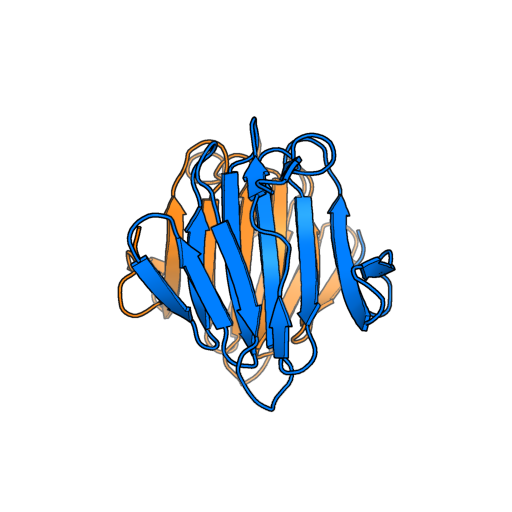2 1 98.81 77 GLY A O 1
ATOM 624 N N . ILE A 1 78 ? -3.002 9.125 -3.176 1 98.75 78 ILE A N 1
ATOM 625 C CA . ILE A 1 78 ? -2.381 10.297 -3.783 1 98.75 78 ILE A CA 1
ATOM 626 C C . ILE A 1 78 ? -0.861 10.188 -3.682 1 98.75 78 ILE A C 1
ATOM 628 O O . ILE A 1 78 ? -0.33 9.781 -2.645 1 98.75 78 ILE A O 1
ATOM 632 N N . GLU A 1 79 ? -0.212 10.461 -4.758 1 98.56 79 GLU A N 1
ATOM 633 C CA . GLU A 1 79 ? 1.247 10.5 -4.773 1 98.56 79 GLU A CA 1
ATOM 634 C C . GLU A 1 79 ? 1.763 11.914 -4.516 1 98.56 79 GLU A C 1
ATOM 636 O O . GLU A 1 79 ? 1.268 12.875 -5.102 1 98.56 79 GLU A O 1
ATOM 641 N N . ILE A 1 80 ? 2.734 12.023 -3.648 1 98.38 80 ILE A N 1
ATOM 642 C CA . ILE A 1 80 ? 3.367 13.289 -3.299 1 98.38 80 ILE A CA 1
ATOM 643 C C . ILE A 1 80 ? 4.805 13.312 -3.811 1 98.38 80 ILE A C 1
ATOM 645 O O . ILE A 1 80 ? 5.66 12.57 -3.309 1 98.38 80 ILE A O 1
ATOM 649 N N . PRO A 1 81 ? 5.133 14.133 -4.801 1 97.44 81 PRO A N 1
ATOM 650 C CA . PRO A 1 81 ? 6.5 14.203 -5.32 1 97.44 81 PRO A CA 1
ATOM 651 C C . PRO A 1 81 ? 7.496 14.734 -4.293 1 97.44 81 PRO A C 1
ATOM 653 O O . PRO A 1 81 ? 7.105 15.414 -3.34 1 97.44 81 PRO A O 1
ATOM 656 N N . LEU A 1 82 ? 8.773 14.312 -4.527 1 95.75 82 LEU A N 1
ATOM 657 C CA . LEU A 1 82 ? 9.844 14.875 -3.717 1 95.75 82 LEU A CA 1
ATOM 658 C C . LEU A 1 82 ? 9.781 16.391 -3.705 1 95.75 82 LEU A C 1
ATOM 660 O O . LEU A 1 82 ? 9.477 17.016 -4.727 1 95.75 82 LEU A O 1
ATOM 664 N N . GLY A 1 83 ? 10.023 16.984 -2.512 1 97.5 83 GLY A N 1
ATOM 665 C CA . GLY A 1 83 ? 10.117 18.438 -2.383 1 97.5 83 GLY A CA 1
ATOM 666 C C . GLY A 1 83 ? 8.766 19.109 -2.244 1 97.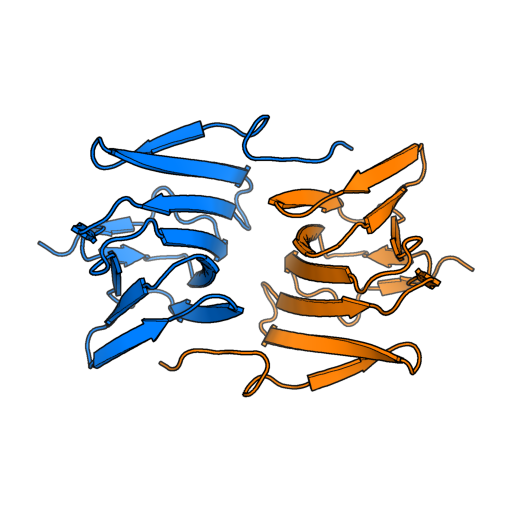5 83 GLY A C 1
ATOM 667 O O . GLY A 1 83 ? 8.688 20.328 -2.131 1 97.5 83 GLY A O 1
ATOM 668 N N . THR A 1 84 ? 7.648 18.422 -2.248 1 97.94 84 THR A N 1
ATOM 669 C CA . THR A 1 84 ? 6.312 19.016 -2.211 1 97.94 84 THR A CA 1
ATOM 670 C C . THR A 1 84 ? 5.797 19.094 -0.776 1 97.94 84 THR A C 1
ATOM 672 O O . THR A 1 84 ? 5.562 18.062 -0.141 1 97.94 84 THR A O 1
ATOM 675 N N . PRO A 1 85 ? 5.602 20.281 -0.284 1 98.38 85 PRO A N 1
ATOM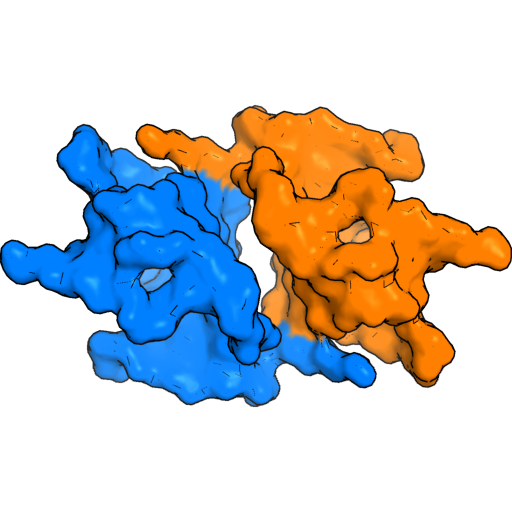 676 C CA . PRO A 1 85 ? 4.984 20.391 1.039 1 98.38 85 PRO A CA 1
ATOM 677 C C . PRO A 1 85 ? 3.617 19.703 1.104 1 98.38 85 PRO A C 1
ATOM 679 O O . PRO A 1 85 ? 2.824 19.812 0.165 1 98.38 85 PRO A O 1
ATOM 682 N N . HIS A 1 86 ? 3.367 19 2.176 1 98.5 86 HIS A N 1
ATOM 683 C CA . HIS A 1 86 ? 2.094 18.312 2.324 1 98.5 86 HIS A CA 1
ATOM 684 C C . HIS A 1 86 ? 1.791 18.016 3.791 1 98.5 86 HIS A C 1
ATOM 686 O O . HIS A 1 86 ? 2.699 18 4.625 1 98.5 86 HIS A O 1
ATOM 692 N N . GLN A 1 87 ? 0.559 17.875 4.105 1 98.56 87 GLN A N 1
ATOM 693 C CA . GLN A 1 87 ? 0.072 17.578 5.449 1 98.56 87 GLN A CA 1
ATOM 694 C C . GLN A 1 87 ? -1.17 16.703 5.402 1 98.56 87 GLN A C 1
ATOM 696 O O . GLN A 1 87 ? -2.195 17.078 4.84 1 98.56 87 GLN A O 1
ATOM 701 N N . MET A 1 88 ? -1.022 15.516 5.93 1 98.62 88 MET A N 1
ATOM 702 C CA . MET A 1 88 ? -2.186 14.648 6.113 1 98.62 88 MET A CA 1
ATOM 703 C C . MET A 1 88 ? -2.982 15.07 7.348 1 98.62 88 MET A C 1
ATOM 705 O O . MET A 1 88 ? -2.418 15.227 8.43 1 98.62 88 MET A O 1
ATOM 709 N N . THR A 1 89 ? -4.285 15.18 7.207 1 98.62 89 THR A N 1
ATOM 710 C CA . THR A 1 89 ? -5.148 15.594 8.305 1 98.62 89 THR A CA 1
ATOM 711 C C . THR A 1 89 ? -6.398 14.727 8.375 1 98.62 89 THR A C 1
ATOM 713 O O . THR A 1 89 ? -6.949 14.344 7.336 1 98.62 89 THR A O 1
ATOM 716 N N . ASN A 1 90 ? -6.848 14.383 9.602 1 98.81 90 ASN A N 1
ATOM 717 C CA . ASN A 1 90 ? -8.156 13.781 9.867 1 98.81 90 ASN A CA 1
ATOM 718 C C . ASN A 1 90 ? -9.125 14.797 10.469 1 98.81 90 ASN A C 1
ATOM 720 O O . ASN A 1 90 ? -9.102 15.031 11.68 1 98.81 90 ASN A O 1
ATOM 724 N N . ARG A 1 91 ? -10 15.25 9.656 1 98.38 91 ARG A N 1
ATOM 725 C CA . ARG A 1 91 ? -10.969 16.234 10.117 1 98.38 91 ARG A CA 1
ATOM 726 C C . ARG A 1 91 ? -12.297 15.578 10.492 1 98.38 91 ARG A C 1
ATOM 728 O O . ARG A 1 91 ? -13.242 16.25 10.883 1 98.38 91 ARG A O 1
ATOM 735 N N . ALA A 1 92 ? -12.375 14.32 10.266 1 98.25 92 ALA A N 1
ATOM 736 C CA . ALA A 1 92 ? -13.617 13.586 10.516 1 98.25 92 ALA A CA 1
ATOM 737 C C . ALA A 1 92 ? -13.758 13.227 11.984 1 98.25 92 ALA A C 1
ATOM 739 O O . ALA A 1 92 ? -12.891 13.555 12.797 1 98.25 92 ALA A O 1
ATOM 740 N N . TYR A 1 93 ? -14.891 12.617 12.328 1 98 93 TYR A N 1
ATOM 741 C CA . TYR A 1 93 ? -15.156 12.203 13.703 1 98 93 TYR A CA 1
ATOM 742 C C . TYR A 1 93 ? -14.812 10.734 13.914 1 98 93 TYR A C 1
ATOM 744 O O . TYR A 1 93 ? -14.938 10.211 15.023 1 98 93 TYR A O 1
ATOM 752 N N . SER A 1 94 ? -14.328 10.133 12.891 1 98.25 94 SER A N 1
ATOM 753 C CA . SER A 1 94 ? -13.93 8.727 12.961 1 98.25 94 SER A CA 1
ATOM 754 C C . SER A 1 94 ? -12.438 8.555 12.711 1 98.25 94 SER A C 1
ATOM 756 O O . SER A 1 94 ? -11.789 9.461 12.18 1 98.25 94 SER A O 1
ATOM 758 N N . GLU A 1 95 ? -11.953 7.434 13.062 1 98.56 95 GLU A N 1
ATOM 759 C CA . GLU A 1 95 ? -10.539 7.117 12.875 1 98.56 95 GLU A CA 1
ATOM 760 C C . GLU A 1 95 ? -10.188 7.023 11.398 1 98.56 95 GLU A C 1
ATOM 762 O O . GLU A 1 95 ? -11.008 6.582 10.586 1 98.56 95 GLU A O 1
ATOM 767 N N . LEU A 1 96 ? -9.023 7.484 11.133 1 98.88 96 LEU A N 1
ATOM 768 C CA . LEU A 1 96 ? -8.453 7.379 9.797 1 98.88 96 LEU A CA 1
ATOM 769 C C . LEU A 1 96 ? -7.328 6.352 9.766 1 98.88 96 LEU A C 1
ATOM 771 O O . LEU A 1 96 ? -6.41 6.398 10.586 1 98.88 96 LEU A O 1
ATOM 775 N N . GLN A 1 97 ? -7.434 5.352 8.836 1 98.88 97 GLN A N 1
ATOM 776 C CA . GLN A 1 97 ? -6.363 4.383 8.609 1 98.88 97 GLN A CA 1
ATOM 777 C C . GLN A 1 97 ? -5.867 4.449 7.164 1 98.88 97 GLN A C 1
ATOM 779 O O . GLN A 1 97 ? -6.668 4.535 6.23 1 98.88 97 GLN A O 1
ATOM 784 N N . PHE A 1 98 ? -4.562 4.449 7.039 1 98.88 98 PHE A N 1
ATOM 785 C CA . PHE A 1 98 ? -4.008 4.512 5.691 1 98.88 98 PHE A CA 1
ATOM 786 C C . PHE A 1 98 ? -2.625 3.869 5.645 1 98.88 98 PHE A C 1
ATOM 788 O O . PHE A 1 98 ? -2.035 3.576 6.688 1 98.88 98 PHE A O 1
ATOM 795 N N . LEU A 1 99 ? -2.168 3.533 4.461 1 98.94 99 LEU A N 1
ATOM 796 C CA . LEU A 1 99 ? -0.789 3.129 4.207 1 98.94 99 LEU A CA 1
ATOM 797 C C . LEU A 1 99 ? 0.015 4.281 3.613 1 98.94 99 LEU A C 1
ATOM 799 O O . LEU A 1 99 ? -0.499 5.043 2.789 1 98.94 99 LEU A O 1
ATOM 803 N N . VAL A 1 100 ? 1.211 4.395 4.008 1 98.88 100 VAL A N 1
ATOM 804 C CA . VAL A 1 100 ? 2.145 5.297 3.346 1 98.88 100 VAL A CA 1
ATOM 805 C C . VAL A 1 100 ? 3.324 4.504 2.787 1 98.88 100 VAL A C 1
ATOM 807 O O . VAL A 1 100 ? 3.988 3.768 3.52 1 98.88 100 VAL A O 1
ATOM 810 N N . VAL A 1 101 ? 3.5 4.598 1.509 1 98.88 101 VAL A N 1
ATOM 811 C CA . VAL A 1 101 ? 4.648 4.012 0.823 1 98.88 101 VAL A CA 1
ATOM 812 C C . VAL A 1 101 ? 5.652 5.109 0.475 1 98.88 101 VAL A C 1
ATOM 814 O O . VAL A 1 101 ? 5.309 6.082 -0.198 1 98.88 101 VAL A O 1
ATOM 817 N N . SER A 1 102 ? 6.848 4.941 0.937 1 98.69 102 SER A N 1
ATOM 818 C CA . SER A 1 102 ? 7.91 5.902 0.655 1 98.69 102 SER A CA 1
ATOM 819 C C . SER A 1 102 ? 9.047 5.258 -0.133 1 98.69 102 SER A C 1
ATOM 821 O O . SER A 1 102 ? 9.539 4.191 0.24 1 98.69 102 SER A O 1
ATOM 823 N N . ALA A 1 103 ? 9.438 5.867 -1.175 1 98.25 103 ALA A N 1
ATOM 824 C CA . ALA A 1 103 ? 10.562 5.391 -1.974 1 98.25 103 ALA A CA 1
ATOM 825 C C . ALA A 1 103 ? 11.484 6.539 -2.369 1 98.25 103 ALA A C 1
ATOM 827 O O . ALA A 1 103 ? 11.102 7.402 -3.164 1 98.25 103 ALA A O 1
ATOM 828 N N . PRO A 1 104 ? 12.805 6.625 -1.888 1 97.75 104 PRO A N 1
ATOM 829 C CA . PRO A 1 104 ? 13.328 5.781 -0.813 1 97.75 104 PRO A CA 1
ATOM 830 C C . PRO A 1 104 ? 12.656 6.043 0.53 1 97.75 104 PRO A C 1
ATOM 832 O O . PRO A 1 104 ? 11.648 6.754 0.589 1 97.75 104 PRO A O 1
ATOM 835 N N . LYS A 1 105 ? 13.109 5.387 1.64 1 96.62 105 LYS A N 1
ATOM 836 C CA . LYS A 1 105 ? 12.516 5.586 2.963 1 96.62 105 LYS A CA 1
ATOM 837 C C . LYS A 1 105 ? 12.547 7.059 3.361 1 96.62 105 LYS A C 1
ATOM 839 O O . LYS A 1 105 ? 13.5 7.777 3.035 1 96.62 105 LYS A O 1
ATOM 844 N N . SER A 1 106 ? 11.57 7.5 4.102 1 95.31 106 SER A N 1
ATOM 845 C CA . SER A 1 106 ? 11.391 8.922 4.375 1 95.31 106 SER A CA 1
ATOM 846 C C . SER A 1 106 ? 12.062 9.32 5.688 1 95.31 106 SER A C 1
ATOM 848 O O . SER A 1 106 ? 12.234 10.508 5.961 1 95.31 106 SER A O 1
ATOM 850 N N . HIS A 1 107 ? 12.352 8.375 6.539 1 91.31 107 HIS A N 1
ATOM 851 C CA . HIS A 1 107 ? 13 8.703 7.801 1 91.31 107 HIS A CA 1
ATOM 852 C C . HIS A 1 107 ? 14.359 9.359 7.566 1 91.31 107 HIS A C 1
ATOM 854 O O . HIS A 1 107 ? 15.18 8.844 6.805 1 91.31 107 HIS A O 1
ATOM 860 N N . GLY A 1 108 ? 14.523 10.492 8.219 1 90.5 108 GLY A N 1
ATOM 861 C CA . GLY A 1 108 ? 15.789 11.203 8.125 1 90.5 108 GLY A CA 1
ATOM 862 C C . GLY A 1 108 ? 15.812 12.234 7.012 1 90.5 108 GLY A C 1
ATOM 863 O O . GLY A 1 108 ? 16.828 12.898 6.797 1 90.5 108 GLY A O 1
ATOM 864 N N . ASP A 1 109 ? 14.742 12.312 6.32 1 94.44 109 ASP A N 1
ATOM 865 C CA . ASP A 1 109 ? 14.789 13.211 5.172 1 94.44 109 ASP A CA 1
ATOM 866 C C . ASP A 1 109 ? 13.656 14.234 5.23 1 94.44 109 ASP A C 1
ATOM 868 O O . ASP A 1 109 ? 13.391 14.93 4.246 1 94.44 109 ASP A O 1
ATOM 872 N N . LYS A 1 110 ? 12.992 14.305 6.285 1 96.25 110 LYS A N 1
ATOM 873 C CA . LYS A 1 110 ? 11.82 15.148 6.5 1 96.25 110 LYS A CA 1
ATOM 874 C C . LYS A 1 110 ? 12.227 16.547 6.949 1 96.25 110 LYS A C 1
ATOM 876 O O . LYS A 1 110 ? 13.055 16.703 7.848 1 96.25 110 LYS A O 1
ATOM 881 N N . ILE A 1 111 ? 11.688 17.609 6.348 1 97.75 111 ILE A N 1
ATOM 882 C CA . ILE A 1 111 ? 11.852 19 6.754 1 97.75 111 ILE A CA 1
ATOM 883 C C . ILE A 1 111 ? 10.492 19.594 7.133 1 97.75 111 ILE A C 1
ATOM 885 O O . ILE A 1 111 ? 9.609 19.719 6.285 1 97.75 111 ILE A O 1
ATOM 889 N N . ILE A 1 112 ? 10.305 19.938 8.383 1 97 112 ILE A N 1
ATOM 890 C CA . ILE A 1 112 ? 9.07 20.547 8.875 1 97 112 ILE A CA 1
ATOM 891 C C . ILE A 1 112 ? 9.031 22.016 8.5 1 97 112 ILE A C 1
ATOM 893 O O . ILE A 1 112 ? 10.031 22.734 8.625 1 97 112 ILE A O 1
ATOM 897 N N . ILE A 1 113 ? 7.883 22.422 7.891 1 91.75 113 ILE A N 1
ATOM 898 C CA . ILE A 1 113 ? 7.68 23.828 7.516 1 91.75 113 ILE A CA 1
ATOM 899 C C . ILE A 1 113 ? 6.953 24.562 8.641 1 91.75 113 ILE A C 1
ATOM 901 O O . ILE A 1 113 ? 5.898 24.125 9.102 1 91.75 113 ILE A O 1
ATOM 905 N N . SER A 1 114 ? 7.574 25.281 9.508 1 72.25 114 SER A N 1
ATOM 906 C CA . SER A 1 114 ? 7.039 26.094 10.594 1 72.25 114 SER A CA 1
ATOM 907 C C . SER A 1 114 ? 6.367 27.359 10.047 1 72.25 114 SER A C 1
ATOM 909 O O . SER A 1 114 ? 6.742 27.859 8.984 1 72.25 114 SER A O 1
ATOM 911 N N . MET B 1 1 ? -1.662 18.078 -8.445 1 86.44 1 MET B N 1
ATOM 912 C CA . MET B 1 1 ? -1.667 16.734 -7.902 1 86.44 1 MET B CA 1
ATOM 913 C C . MET B 1 1 ? -3.092 16.25 -7.633 1 86.44 1 MET B C 1
ATOM 915 O O . MET B 1 1 ? -3.887 16.984 -7.031 1 86.44 1 MET B O 1
ATOM 919 N N . ASN B 1 2 ? -3.385 15.023 -8.234 1 90.19 2 ASN B N 1
ATOM 920 C CA . ASN B 1 2 ? -4.738 14.5 -8.102 1 90.19 2 ASN B CA 1
ATOM 921 C C . ASN B 1 2 ? -4.75 13.156 -7.375 1 90.19 2 ASN B C 1
ATOM 923 O O . ASN B 1 2 ? -3.758 12.422 -7.398 1 90.19 2 ASN B O 1
ATOM 927 N N . LYS B 1 3 ? -5.93 12.938 -6.754 1 96.38 3 LYS B N 1
ATOM 928 C CA . LYS B 1 3 ? -6.074 11.617 -6.137 1 96.38 3 LYS B CA 1
ATOM 929 C C . LYS B 1 3 ? -6.195 10.523 -7.195 1 96.38 3 LYS B C 1
ATOM 931 O O . LYS B 1 3 ? -6.535 10.805 -8.352 1 96.38 3 LYS B O 1
ATOM 936 N N . ILE B 1 4 ? -5.918 9.398 -6.844 1 97.44 4 ILE B N 1
ATOM 937 C CA . ILE B 1 4 ? -6.074 8.242 -7.719 1 97.44 4 ILE B CA 1
ATOM 938 C C . ILE B 1 4 ? -7.008 7.219 -7.066 1 97.44 4 ILE B C 1
ATOM 940 O O . ILE B 1 4 ? -6.996 7.047 -5.848 1 97.44 4 ILE B O 1
ATOM 944 N N . SER B 1 5 ? -7.855 6.609 -7.816 1 98 5 SER B N 1
ATOM 945 C CA . SER B 1 5 ? -8.773 5.539 -7.465 1 98 5 SER B CA 1
ATOM 946 C C . SER B 1 5 ? -8.914 4.531 -8.602 1 98 5 SER B C 1
ATOM 948 O O . SER B 1 5 ? -8.391 4.75 -9.695 1 98 5 SER B O 1
ATOM 950 N N . ARG B 1 6 ? -9.641 3.49 -8.289 1 97.5 6 ARG B N 1
ATOM 951 C CA . ARG B 1 6 ? -9.844 2.494 -9.336 1 97.5 6 ARG B CA 1
ATOM 952 C C . ARG B 1 6 ? -10.656 3.072 -10.484 1 97.5 6 ARG B C 1
ATOM 954 O O . ARG B 1 6 ? -10.547 2.609 -11.625 1 97.5 6 ARG B O 1
ATOM 961 N N . ASN B 1 7 ? -11.391 4.094 -10.234 1 96.56 7 ASN B N 1
ATOM 962 C CA . ASN B 1 7 ? -12.219 4.715 -11.258 1 96.56 7 ASN B CA 1
ATOM 963 C C . ASN B 1 7 ? -11.383 5.512 -12.25 1 96.56 7 ASN B C 1
ATOM 965 O O . ASN B 1 7 ? -11.742 5.633 -13.422 1 96.56 7 ASN B O 1
ATOM 969 N N . ALA B 1 8 ? -10.234 6 -11.828 1 95.94 8 ALA B N 1
ATOM 970 C CA . ALA B 1 8 ? -9.453 6.918 -12.656 1 95.94 8 ALA B CA 1
ATOM 971 C C . ALA B 1 8 ? -8.156 6.266 -13.125 1 95.94 8 ALA B C 1
ATOM 973 O O . ALA B 1 8 ? -7.543 6.715 -14.094 1 95.94 8 ALA B O 1
ATOM 974 N N . ALA B 1 9 ? -7.785 5.211 -12.5 1 97.94 9 ALA B N 1
ATOM 975 C CA . ALA B 1 9 ? -6.48 4.598 -12.742 1 97.94 9 ALA B CA 1
ATOM 976 C C . ALA B 1 9 ? -6.48 3.799 -14.039 1 97.94 9 ALA B C 1
ATOM 978 O O . ALA B 1 9 ? -7.523 3.32 -14.484 1 97.94 9 ALA B O 1
ATOM 979 N N . GLU B 1 10 ? -5.27 3.738 -14.672 1 97.88 10 GLU B N 1
ATOM 980 C CA . GLU B 1 10 ? -5.109 2.812 -15.797 1 97.88 10 GLU B CA 1
ATOM 981 C C . GLU B 1 10 ? -5.461 1.386 -15.383 1 97.88 10 GLU B C 1
ATOM 983 O O . GLU B 1 10 ? -4.871 0.838 -14.453 1 97.88 10 GLU B O 1
ATOM 988 N N . HIS B 1 11 ? -6.457 0.83 -16.047 1 98.12 11 HIS B N 1
ATOM 989 C CA . HIS B 1 11 ? -7.004 -0.485 -15.727 1 98.12 11 HIS B CA 1
ATOM 990 C C . HIS B 1 11 ? -6.578 -1.521 -16.766 1 98.12 11 HIS B C 1
ATOM 992 O O . HIS B 1 11 ? -6.496 -1.218 -17.953 1 98.12 11 HIS B O 1
ATOM 998 N N . TYR B 1 12 ? -6.25 -2.713 -16.375 1 97.62 12 TYR B N 1
ATOM 999 C CA . TYR B 1 12 ? -5.988 -3.826 -17.281 1 97.62 12 TYR B CA 1
ATOM 1000 C C . TYR B 1 12 ? -6.527 -5.133 -16.703 1 97.62 12 TYR B C 1
ATOM 1002 O O . TYR B 1 12 ? -6.789 -5.23 -15.5 1 97.62 12 TYR B O 1
ATOM 1010 N N . LYS B 1 13 ? -6.75 -6.098 -17.578 1 97.56 13 LYS B N 1
ATOM 1011 C CA . LYS B 1 13 ? -7.125 -7.449 -17.172 1 97.56 13 LYS B CA 1
ATOM 1012 C C . LYS B 1 13 ? -5.961 -8.422 -17.344 1 97.56 13 LYS B C 1
ATOM 1014 O O . LYS B 1 13 ? -5.137 -8.25 -18.234 1 97.56 13 LYS B O 1
ATOM 1019 N N . TRP B 1 14 ? -5.891 -9.32 -16.453 1 94.94 14 TRP B N 1
ATOM 1020 C CA . TRP B 1 14 ? -4.91 -10.391 -16.609 1 94.94 14 TRP B CA 1
ATOM 1021 C C . TRP B 1 14 ? -5.531 -11.75 -16.297 1 94.94 14 TRP B C 1
ATOM 1023 O O . TRP B 1 14 ? -6.441 -11.852 -15.469 1 94.94 14 TRP B O 1
ATOM 1033 N N . LYS B 1 15 ? -5.129 -12.789 -16.969 1 95.38 15 LYS B N 1
ATOM 1034 C CA . LYS B 1 15 ? -5.684 -14.141 -16.938 1 95.38 15 LYS B CA 1
ATOM 1035 C C . LYS B 1 15 ? -7.184 -14.117 -17.234 1 95.38 15 LYS B C 1
ATOM 1037 O O . LYS B 1 15 ? -7.941 -14.891 -16.641 1 95.38 15 LYS B O 1
ATOM 1042 N N . GLY B 1 16 ? -7.676 -13.164 -17.984 1 93.88 16 GLY B N 1
ATOM 1043 C CA . GLY B 1 16 ? -9.023 -13.055 -18.516 1 93.88 16 GLY B CA 1
ATOM 1044 C C . GLY B 1 16 ? -10.008 -12.438 -17.547 1 93.88 16 GLY B C 1
ATOM 1045 O O . GLY B 1 16 ? -10.812 -11.586 -17.922 1 93.88 16 GLY B O 1
ATOM 1046 N N . ILE B 1 17 ? -9.883 -12.773 -16.219 1 97.5 17 ILE B N 1
ATOM 1047 C CA . ILE B 1 17 ? -10.977 -12.406 -15.336 1 97.5 17 ILE B CA 1
ATOM 1048 C C . ILE B 1 17 ? -10.438 -11.648 -14.125 1 97.5 17 ILE B C 1
ATOM 1050 O O . ILE B 1 17 ? -11.203 -11.234 -13.25 1 97.5 17 ILE B O 1
ATOM 1054 N N . CYS B 1 18 ? -9.18 -11.555 -14.008 1 98.69 18 CYS B N 1
ATOM 1055 C CA . CYS B 1 18 ? -8.57 -10.789 -12.93 1 98.69 18 CYS B CA 1
ATOM 1056 C C . CYS B 1 18 ? -8.312 -9.352 -13.352 1 98.69 18 CYS B C 1
ATOM 1058 O O . CYS B 1 18 ? -8.055 -9.086 -14.523 1 98.69 18 CYS B O 1
ATOM 1060 N N . ASP B 1 19 ? -8.391 -8.414 -12.422 1 98.75 19 ASP B N 1
ATOM 1061 C CA . ASP B 1 19 ? -8.25 -6.992 -12.719 1 98.75 19 ASP B CA 1
ATOM 1062 C C . ASP B 1 19 ? -7.027 -6.406 -12.016 1 98.75 19 ASP B C 1
ATOM 1064 O O . ASP B 1 19 ? -6.676 -6.828 -10.914 1 98.75 19 ASP B O 1
ATOM 1068 N N . GLY B 1 20 ? -6.418 -5.414 -12.648 1 98.56 20 GLY B N 1
ATOM 1069 C CA . GLY B 1 20 ? -5.363 -4.59 -12.078 1 98.56 20 GLY B CA 1
ATOM 1070 C C . GLY B 1 20 ? -5.52 -3.115 -12.398 1 98.56 20 GLY B C 1
ATOM 1071 O O . GLY B 1 20 ? -5.992 -2.754 -13.477 1 98.56 20 GLY B O 1
ATOM 1072 N N . TRP B 1 21 ? -5.227 -2.281 -11.461 1 98.81 21 TRP B N 1
ATOM 1073 C CA . TRP B 1 21 ? -5.203 -0.833 -11.641 1 98.81 21 TRP B CA 1
ATOM 1074 C C . TRP B 1 21 ? -3.857 -0.253 -11.219 1 98.81 21 TRP B C 1
ATOM 1076 O O . TRP B 1 21 ? -3.398 -0.477 -10.102 1 98.81 21 TRP B O 1
ATOM 1086 N N . TYR B 1 22 ? -3.184 0.514 -12.078 1 98.62 22 TYR B N 1
ATOM 1087 C CA . TYR B 1 22 ? -1.936 1.176 -11.711 1 98.62 22 TYR B CA 1
ATOM 1088 C C . TYR B 1 22 ? -2.203 2.428 -10.883 1 98.62 22 TYR B C 1
ATOM 1090 O O . TYR B 1 22 ? -2.748 3.41 -11.398 1 98.62 22 TYR B O 1
ATOM 1098 N N . PHE B 1 23 ? -1.817 2.406 -9.656 1 98.81 23 PHE B N 1
ATOM 1099 C CA . PHE B 1 23 ? -1.907 3.588 -8.812 1 98.81 23 PHE B CA 1
ATOM 1100 C C . PHE B 1 23 ? -0.636 4.426 -8.906 1 98.81 23 PHE B C 1
ATOM 1102 O O . PHE B 1 23 ? -0.699 5.652 -8.953 1 98.81 23 PHE B O 1
ATOM 1109 N N . VAL B 1 24 ? 0.499 3.773 -8.914 1 98.5 24 VAL B N 1
ATOM 1110 C CA . VAL B 1 24 ? 1.809 4.375 -9.141 1 98.5 24 VAL B CA 1
ATOM 1111 C C . VAL B 1 24 ? 2.562 3.586 -10.211 1 98.5 24 VAL B C 1
ATOM 1113 O O . VAL B 1 24 ? 2.711 2.367 -10.102 1 98.5 24 VAL B O 1
ATOM 1116 N N . LYS B 1 25 ? 2.977 4.281 -11.266 1 97.31 25 LYS B N 1
ATOM 1117 C CA . LYS B 1 25 ? 3.68 3.645 -12.375 1 97.31 25 LYS B CA 1
ATOM 1118 C C . LYS B 1 25 ? 5.031 4.309 -12.625 1 97.31 25 LYS B C 1
ATOM 1120 O O . LYS B 1 25 ? 5.215 4.996 -13.633 1 97.31 25 LYS B O 1
ATOM 1125 N N . ARG B 1 26 ? 5.918 4.086 -11.734 1 97.5 26 ARG B N 1
ATOM 1126 C CA . ARG B 1 26 ? 7.273 4.602 -11.867 1 97.5 26 ARG B CA 1
ATOM 1127 C C . ARG B 1 26 ? 8.281 3.463 -11.969 1 97.5 26 ARG B C 1
ATOM 1129 O O . ARG B 1 26 ? 8.008 2.336 -11.555 1 97.5 26 ARG B O 1
ATOM 1136 N N . ASP B 1 27 ? 9.469 3.773 -12.43 1 96.81 27 ASP B N 1
ATOM 1137 C CA . ASP B 1 27 ? 10.5 2.758 -12.602 1 96.81 27 ASP B CA 1
ATOM 1138 C C . ASP B 1 27 ? 11.031 2.283 -11.25 1 96.81 27 ASP B C 1
ATOM 1140 O O . ASP B 1 27 ? 11.359 1.105 -11.086 1 96.81 27 ASP B O 1
ATOM 1144 N N . ASP B 1 28 ? 11.117 3.145 -10.312 1 97.31 28 ASP B N 1
ATOM 1145 C CA . ASP B 1 28 ? 11.719 2.791 -9.031 1 97.31 28 ASP B CA 1
ATOM 1146 C C . ASP B 1 28 ? 10.711 2.082 -8.133 1 97.31 28 ASP B C 1
ATOM 1148 O O . ASP B 1 28 ? 11.102 1.332 -7.23 1 97.31 28 ASP B O 1
ATOM 1152 N N . VAL B 1 29 ? 9.445 2.389 -8.367 1 98.38 29 VAL B N 1
ATOM 1153 C CA . VAL B 1 29 ? 8.391 1.738 -7.59 1 98.38 29 VAL B CA 1
ATOM 1154 C C . VAL B 1 29 ? 7.109 1.672 -8.414 1 98.38 29 VAL B C 1
ATOM 1156 O O . VAL B 1 29 ? 6.77 2.619 -9.125 1 98.38 29 VAL B O 1
ATOM 1159 N N . SER B 1 30 ? 6.434 0.595 -8.32 1 98.5 30 SER B N 1
ATOM 1160 C CA . SER B 1 30 ? 5.086 0.468 -8.859 1 98.5 30 SER B CA 1
ATOM 1161 C C . SER B 1 30 ? 4.102 -0.015 -7.801 1 98.5 30 SER B C 1
ATOM 1163 O O . SER B 1 30 ? 4.441 -0.863 -6.973 1 98.5 30 SER B O 1
ATOM 1165 N N . ILE B 1 31 ? 2.918 0.592 -7.746 1 98.88 31 ILE B N 1
ATOM 1166 C CA . ILE B 1 31 ? 1.834 0.164 -6.867 1 98.88 31 ILE B CA 1
ATOM 1167 C C . ILE B 1 31 ? 0.594 -0.161 -7.699 1 98.88 31 ILE B C 1
ATOM 1169 O O . ILE B 1 31 ? 0.089 0.692 -8.43 1 98.88 31 ILE B O 1
ATOM 1173 N N . ILE B 1 32 ? 0.13 -1.334 -7.586 1 98.81 32 ILE B N 1
ATOM 1174 C CA . ILE B 1 32 ? -1.024 -1.803 -8.344 1 98.81 32 ILE B CA 1
ATOM 1175 C C . ILE B 1 32 ? -2.092 -2.326 -7.387 1 98.81 32 ILE B C 1
ATOM 1177 O O . ILE B 1 32 ? -1.784 -3.055 -6.441 1 98.81 32 ILE B O 1
ATOM 1181 N N . ALA B 1 33 ? -3.314 -1.887 -7.551 1 98.88 33 ALA B N 1
ATOM 1182 C CA . ALA B 1 33 ? -4.457 -2.541 -6.918 1 98.88 33 ALA B CA 1
ATOM 1183 C C . ALA B 1 33 ? -4.945 -3.721 -7.758 1 98.88 33 ALA B C 1
ATOM 1185 O O . ALA B 1 33 ? -5.09 -3.605 -8.977 1 98.88 33 ALA B O 1
ATOM 1186 N N . GLU B 1 34 ? -5.164 -4.836 -7.148 1 98.81 34 GLU B N 1
ATOM 1187 C CA . GLU B 1 34 ? -5.559 -6.043 -7.863 1 98.81 34 GLU B CA 1
ATOM 1188 C C . GLU B 1 34 ? -6.867 -6.605 -7.312 1 98.81 34 GLU B C 1
ATOM 1190 O O . GLU B 1 34 ? -7.129 -6.523 -6.109 1 98.81 34 GLU B O 1
ATOM 1195 N N . LYS B 1 35 ? -7.617 -7.168 -8.109 1 98.88 35 LYS B N 1
ATOM 1196 C CA . LYS B 1 35 ? -8.828 -7.91 -7.781 1 98.88 35 LYS B CA 1
ATOM 1197 C C . LYS B 1 35 ? -8.828 -9.289 -8.445 1 98.88 35 LYS B C 1
ATOM 1199 O O . LYS B 1 35 ? -8.672 -9.391 -9.664 1 98.88 35 LYS B O 1
ATOM 1204 N N . MET B 1 36 ? -8.984 -10.297 -7.672 1 98.81 36 MET B N 1
ATOM 1205 C CA . MET B 1 36 ? -9.023 -11.68 -8.156 1 98.81 36 MET B CA 1
ATOM 1206 C C . MET B 1 36 ? -10.352 -12.336 -7.781 1 98.81 36 MET B C 1
ATOM 1208 O O . MET B 1 36 ? -10.672 -12.477 -6.602 1 98.81 36 MET B O 1
ATOM 1212 N N . PRO B 1 37 ? -11.148 -12.852 -8.75 1 98.75 37 PRO B N 1
ATOM 1213 C CA . PRO B 1 37 ? -12.359 -13.625 -8.445 1 98.75 37 PRO B CA 1
ATOM 1214 C C . PRO B 1 37 ? -12.047 -14.945 -7.742 1 98.75 37 PRO B C 1
ATOM 1216 O O . PRO B 1 37 ? -10.883 -15.336 -7.645 1 98.75 37 PRO B O 1
ATOM 1219 N N . PRO B 1 38 ? -13.109 -15.57 -7.215 1 98.56 38 PRO B N 1
ATOM 1220 C CA . PRO B 1 38 ? -12.922 -16.859 -6.539 1 98.56 38 PRO B CA 1
ATOM 1221 C C . PRO B 1 38 ? -12.203 -17.891 -7.41 1 98.56 38 PRO B C 1
ATOM 1223 O O . PRO B 1 38 ? -12.445 -17.953 -8.617 1 98.56 38 PRO B O 1
ATOM 1226 N N . HIS B 1 39 ? -11.297 -18.609 -6.75 1 97.94 39 HIS B N 1
ATOM 1227 C CA . HIS B 1 39 ? -10.633 -19.781 -7.328 1 97.94 39 HIS B CA 1
ATOM 1228 C C . HIS B 1 39 ? -9.742 -19.375 -8.5 1 97.94 39 HIS B C 1
ATOM 1230 O O . HIS B 1 39 ? -9.734 -20.047 -9.539 1 97.94 39 HIS B O 1
ATOM 1236 N N . THR B 1 40 ? -9.094 -18.281 -8.406 1 98.5 40 THR B N 1
ATOM 1237 C CA . THR B 1 40 ? -8.102 -17.844 -9.391 1 98.5 40 THR B CA 1
ATOM 1238 C C . THR B 1 40 ? -6.699 -17.859 -8.789 1 98.5 40 THR B C 1
ATOM 1240 O O . THR B 1 40 ? -6.543 -17.891 -7.562 1 98.5 40 THR B O 1
ATOM 1243 N N . ALA B 1 41 ? -5.73 -17.953 -9.609 1 98.06 41 ALA B N 1
ATOM 1244 C CA . ALA B 1 41 ? -4.332 -17.969 -9.188 1 98.06 41 ALA B CA 1
ATOM 1245 C C . ALA B 1 41 ? -3.436 -17.328 -10.242 1 98.06 41 ALA B C 1
ATOM 1247 O O . ALA B 1 41 ? -3.688 -17.469 -11.445 1 98.06 41 ALA B O 1
ATOM 1248 N N . GLU B 1 42 ? -2.41 -16.625 -9.805 1 97 42 GLU B N 1
ATOM 1249 C CA . GLU B 1 42 ? -1.357 -16.219 -10.734 1 97 42 GLU B CA 1
ATOM 1250 C C . GLU B 1 42 ? -0.497 -17.406 -11.141 1 97 42 GLU B C 1
ATOM 1252 O O . GLU B 1 42 ? -0.733 -18.531 -10.695 1 97 42 GLU B O 1
ATOM 1257 N N . ASP B 1 43 ? 0.383 -17.156 -12.078 1 97.12 43 ASP B N 1
ATOM 1258 C CA . ASP B 1 43 ? 1.383 -18.172 -12.383 1 97.12 43 ASP B CA 1
ATOM 1259 C C . ASP B 1 43 ? 2.51 -18.156 -11.352 1 97.12 43 ASP B C 1
ATOM 1261 O O . ASP B 1 43 ? 2.938 -17.094 -10.906 1 97.12 43 ASP B O 1
ATOM 1265 N N . MET B 1 44 ? 2.936 -19.391 -11 1 98 44 MET B N 1
ATOM 1266 C CA . MET B 1 44 ? 4.156 -19.453 -10.203 1 98 44 MET B CA 1
ATOM 1267 C C . MET B 1 44 ? 5.316 -18.766 -10.922 1 98 44 MET B C 1
ATOM 1269 O O . MET B 1 44 ? 5.598 -19.078 -12.078 1 98 44 MET B O 1
ATOM 1273 N N . HIS B 1 45 ? 5.969 -17.812 -10.266 1 98.38 45 HIS B N 1
ATOM 1274 C CA . HIS B 1 45 ? 7.008 -17.031 -10.914 1 98.38 45 HIS B CA 1
ATOM 1275 C C . HIS B 1 45 ? 7.965 -16.422 -9.891 1 98.38 45 HIS B C 1
ATOM 1277 O O . HIS B 1 45 ? 7.75 -16.547 -8.688 1 98.38 45 HIS B O 1
ATOM 1283 N N . TYR B 1 46 ? 9.039 -15.891 -10.273 1 98.38 46 TYR B N 1
ATOM 1284 C CA . TYR B 1 46 ? 9.914 -15.047 -9.461 1 98.38 46 TYR B CA 1
ATOM 1285 C C . TYR B 1 46 ? 10.391 -13.844 -10.258 1 98.38 46 TYR B C 1
ATOM 1287 O O . TYR B 1 46 ? 10.227 -13.789 -11.477 1 98.38 46 TYR B O 1
ATOM 1295 N N . HIS B 1 47 ? 10.789 -12.82 -9.609 1 98.25 47 HIS B N 1
ATOM 1296 C CA . HIS B 1 47 ? 11.336 -11.617 -10.234 1 98.25 47 HIS B CA 1
ATOM 1297 C C . HIS B 1 47 ? 12.852 -11.57 -10.094 1 98.25 47 HIS B C 1
ATOM 1299 O O . HIS B 1 47 ? 13.398 -11.938 -9.055 1 98.25 47 HIS B O 1
ATOM 1305 N N . THR B 1 48 ? 13.531 -11 -11.062 1 97.38 48 THR B N 1
ATOM 1306 C CA . THR B 1 48 ? 14.992 -11.008 -11.055 1 97.38 48 THR B CA 1
ATOM 1307 C C . THR B 1 48 ? 15.531 -9.688 -10.508 1 97.38 48 THR B C 1
ATOM 1309 O O . THR B 1 48 ? 16.719 -9.602 -10.156 1 97.38 48 THR B O 1
ATOM 1312 N N . GLN B 1 49 ? 14.727 -8.68 -10.367 1 97.38 49 GLN B N 1
ATOM 1313 C CA . GLN B 1 49 ? 15.203 -7.379 -9.914 1 97.38 49 GLN B CA 1
ATOM 1314 C C . GLN B 1 49 ? 14.305 -6.828 -8.812 1 97.38 49 GLN B C 1
ATOM 1316 O O . GLN B 1 49 ? 14.797 -6.238 -7.844 1 97.38 49 GLN B O 1
ATOM 1321 N N . SER B 1 50 ? 13.055 -7.152 -8.898 1 97.94 50 SER B N 1
ATOM 1322 C CA . SER B 1 50 ? 12.07 -6.484 -8.055 1 97.94 50 SER B CA 1
ATOM 1323 C C . SER B 1 50 ? 11.812 -7.266 -6.773 1 97.94 50 SER B C 1
ATOM 1325 O O . SER B 1 50 ? 11.742 -8.492 -6.793 1 97.94 50 SER B O 1
ATOM 1327 N N . ARG B 1 51 ? 11.742 -6.574 -5.645 1 98.19 51 ARG B N 1
ATOM 1328 C CA . ARG B 1 51 ? 11.109 -7.066 -4.426 1 98.19 51 ARG B CA 1
ATOM 1329 C C . ARG B 1 51 ? 9.656 -6.602 -4.34 1 98.19 51 ARG B C 1
ATOM 1331 O O . ARG B 1 51 ? 9.32 -5.504 -4.781 1 98.19 51 ARG B O 1
ATOM 1338 N N . GLN B 1 52 ? 8.836 -7.457 -3.777 1 98.62 52 GLN B N 1
ATOM 1339 C CA . GLN B 1 52 ? 7.422 -7.098 -3.756 1 98.62 52 GLN B CA 1
ATOM 1340 C C . GLN B 1 52 ? 6.848 -7.207 -2.348 1 98.62 52 GLN B C 1
ATOM 1342 O O . GLN B 1 52 ? 7.324 -8 -1.536 1 98.62 52 GLN B O 1
ATOM 1347 N N . PHE B 1 53 ? 5.934 -6.383 -2.043 1 98.88 53 PHE B N 1
ATOM 1348 C CA . PHE B 1 53 ? 5.105 -6.465 -0.846 1 98.88 53 PHE B CA 1
ATOM 1349 C C . PHE B 1 53 ? 3.627 -6.543 -1.213 1 98.88 53 PHE B C 1
ATOM 1351 O O . PHE B 1 53 ? 3.115 -5.68 -1.93 1 98.88 53 PHE B O 1
ATOM 1358 N N . PHE B 1 54 ? 2.975 -7.633 -0.779 1 98.94 54 PHE B N 1
ATOM 1359 C CA . PHE B 1 54 ? 1.542 -7.816 -0.974 1 98.94 54 PHE B CA 1
ATOM 1360 C C . PHE B 1 54 ? 0.771 -7.438 0.284 1 98.94 54 PHE B C 1
ATOM 1362 O O . PHE B 1 54 ? 1.156 -7.812 1.393 1 98.94 54 PHE B O 1
ATOM 1369 N N . TYR B 1 55 ? -0.301 -6.676 0.16 1 98.94 55 TYR B N 1
ATOM 1370 C CA . TYR B 1 55 ? -1.154 -6.258 1.266 1 98.94 55 TYR B CA 1
ATOM 1371 C C . TYR B 1 55 ? -2.621 -6.523 0.953 1 98.94 55 TYR B C 1
ATOM 1373 O O . TYR B 1 55 ? -3.178 -5.945 0.017 1 98.94 55 TYR B O 1
ATOM 1381 N N . VAL B 1 56 ? -3.27 -7.352 1.777 1 98.94 56 VAL B N 1
ATOM 1382 C CA . VAL B 1 56 ? -4.645 -7.75 1.487 1 98.94 56 VAL B CA 1
ATOM 1383 C C . VAL B 1 56 ? -5.609 -6.688 2.004 1 98.94 56 VAL B C 1
ATOM 1385 O O . VAL B 1 56 ? -5.574 -6.324 3.182 1 98.94 56 VAL B O 1
ATOM 1388 N N . LEU B 1 57 ? -6.398 -6.199 1.102 1 98.88 57 LEU B N 1
ATOM 1389 C CA . LEU B 1 57 ? -7.402 -5.195 1.427 1 98.88 57 LEU B CA 1
ATOM 1390 C C . LEU B 1 57 ? -8.703 -5.852 1.884 1 98.88 57 LEU B C 1
ATOM 1392 O O . LEU B 1 57 ? -9.336 -5.387 2.83 1 98.88 57 LEU B O 1
ATOM 1396 N N . SER B 1 58 ? -9.125 -6.812 1.211 1 98.75 58 SER B N 1
ATOM 1397 C CA . SER B 1 58 ? -10.32 -7.594 1.525 1 98.75 58 SER B CA 1
ATOM 1398 C C . SER B 1 58 ? -10.211 -9.008 0.965 1 98.75 58 SER B C 1
ATOM 1400 O O . SER B 1 58 ? -9.516 -9.242 -0.027 1 98.75 58 SER B O 1
ATOM 1402 N N . GLY B 1 59 ? -10.977 -9.961 1.58 1 98.56 59 GLY B N 1
ATOM 1403 C CA . GLY B 1 59 ? -10.914 -11.359 1.182 1 98.56 59 GLY B CA 1
ATOM 1404 C C . GLY B 1 59 ? -9.773 -12.117 1.835 1 98.56 59 GLY B C 1
ATOM 1405 O O . GLY B 1 59 ? -9.258 -11.695 2.873 1 98.56 59 GLY B O 1
ATOM 1406 N N . GLU B 1 60 ? -9.547 -13.289 1.336 1 98.5 60 GLU B N 1
ATOM 1407 C CA . GLU B 1 60 ? -8.5 -14.172 1.842 1 98.5 60 GLU B CA 1
ATOM 1408 C C . GLU B 1 60 ? -7.582 -14.641 0.715 1 98.5 60 GLU B C 1
ATOM 1410 O O . GLU B 1 60 ? -8.055 -15.039 -0.353 1 98.5 60 GLU B O 1
ATOM 1415 N N . ALA B 1 61 ? -6.344 -14.57 1.001 1 98.75 61 ALA B N 1
ATOM 1416 C CA . ALA B 1 61 ? -5.352 -15 0.017 1 98.75 61 ALA B CA 1
ATOM 1417 C C . ALA B 1 61 ? -4.504 -16.141 0.554 1 98.75 61 ALA B C 1
ATOM 1419 O O . ALA B 1 61 ? -4.34 -16.297 1.769 1 98.75 61 ALA B O 1
ATOM 1420 N N . VAL B 1 62 ? -4.023 -16.922 -0.315 1 98.75 62 VAL B N 1
ATOM 1421 C CA . VAL B 1 62 ? -2.951 -17.859 -0.008 1 98.75 62 VAL B CA 1
ATOM 1422 C C . VAL B 1 62 ? -1.733 -17.562 -0.879 1 98.75 62 VAL B C 1
ATOM 1424 O O . VAL B 1 62 ? -1.828 -17.547 -2.107 1 98.75 62 VAL B O 1
ATOM 1427 N N . MET B 1 63 ? -0.637 -17.281 -0.238 1 98.75 63 MET B N 1
ATOM 1428 C CA . MET B 1 63 ? 0.639 -17.125 -0.929 1 98.75 63 MET B CA 1
ATOM 1429 C C . MET B 1 63 ? 1.438 -18.422 -0.894 1 98.75 63 MET B C 1
ATOM 1431 O O . MET B 1 63 ? 1.854 -18.875 0.176 1 98.75 63 MET B O 1
ATOM 1435 N N . LYS B 1 64 ? 1.604 -18.984 -2.027 1 98.25 64 LYS B N 1
ATOM 1436 C CA . LYS B 1 64 ? 2.443 -20.172 -2.123 1 98.25 64 LYS B CA 1
ATOM 1437 C C . LYS B 1 64 ? 3.918 -19.797 -2.25 1 98.25 64 LYS B C 1
ATOM 1439 O O . LYS B 1 64 ? 4.289 -19.016 -3.119 1 98.25 64 LYS B O 1
ATOM 1444 N N . LEU B 1 65 ? 4.695 -20.344 -1.41 1 97.62 65 LEU B N 1
ATOM 1445 C CA . LEU B 1 65 ? 6.141 -20.141 -1.359 1 97.62 65 LEU B CA 1
ATOM 1446 C C . LEU B 1 65 ? 6.875 -21.484 -1.46 1 97.62 65 LEU B C 1
ATOM 1448 O O . LEU B 1 65 ? 6.258 -22.547 -1.379 1 97.62 65 LEU B O 1
ATOM 1452 N N . PRO B 1 66 ? 8.203 -21.438 -1.746 1 95.19 66 PRO B N 1
ATOM 1453 C CA . PRO B 1 66 ? 8.938 -22.688 -1.91 1 95.19 66 PRO B CA 1
ATOM 1454 C C . PRO B 1 66 ? 8.805 -23.609 -0.7 1 95.19 66 PRO B C 1
ATOM 1456 O O . PRO B 1 66 ? 8.664 -24.828 -0.858 1 95.19 66 PRO B O 1
ATOM 1459 N N . GLU B 1 67 ? 8.734 -23.094 0.477 1 93.5 67 GLU B N 1
ATOM 1460 C CA . GLU B 1 67 ? 8.82 -23.953 1.661 1 93.5 67 GLU B CA 1
ATOM 1461 C C . GLU B 1 67 ? 7.461 -24.062 2.352 1 93.5 67 GLU B C 1
ATOM 1463 O O . GLU B 1 67 ? 7.273 -24.922 3.221 1 93.5 67 GLU B O 1
ATOM 1468 N N . ASN B 1 68 ? 6.594 -23.297 1.983 1 95.94 68 ASN B N 1
A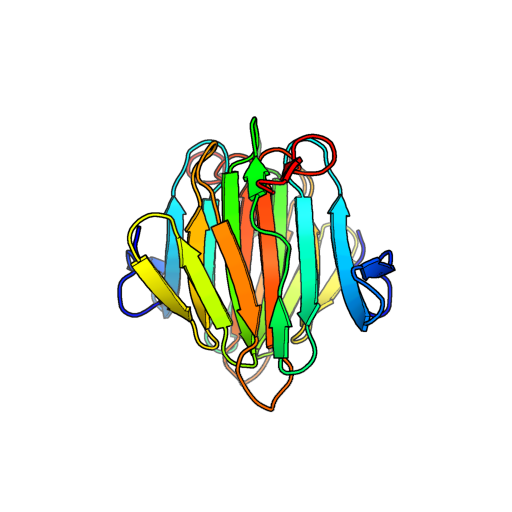TOM 1469 C CA . ASN B 1 68 ? 5.32 -23.297 2.691 1 95.94 68 ASN B CA 1
ATOM 1470 C C . ASN B 1 68 ? 4.273 -22.453 1.963 1 95.94 68 ASN B C 1
ATOM 1472 O O . ASN B 1 68 ? 4.523 -21.969 0.856 1 95.94 68 ASN B O 1
ATOM 1476 N N . GLU B 1 69 ? 3.059 -22.469 2.568 1 97.88 69 GLU B N 1
ATOM 1477 C CA . GLU B 1 69 ? 1.979 -21.562 2.176 1 97.88 69 GLU B CA 1
ATOM 1478 C C . GLU B 1 69 ? 1.606 -20.625 3.314 1 97.88 69 GLU B C 1
ATOM 1480 O O . GLU B 1 69 ? 1.562 -21.031 4.477 1 97.88 69 GLU B O 1
ATOM 1485 N N . VAL B 1 70 ? 1.372 -19.438 2.965 1 98.38 70 VAL B N 1
ATOM 1486 C CA . VAL B 1 70 ? 0.995 -18.438 3.963 1 98.38 70 VAL B CA 1
ATOM 1487 C C . VAL B 1 70 ? -0.401 -17.906 3.654 1 98.38 70 VAL B C 1
ATOM 1489 O O . VAL B 1 70 ? -0.641 -17.359 2.57 1 98.38 70 VAL B O 1
ATOM 1492 N N . SER B 1 71 ? -1.31 -18.047 4.598 1 98.5 71 SER B N 1
ATOM 1493 C CA . SER B 1 71 ? -2.629 -17.438 4.465 1 98.5 71 SER B CA 1
ATOM 1494 C C . SER B 1 71 ? -2.609 -15.984 4.914 1 98.5 71 SER B C 1
ATOM 1496 O O . SER B 1 71 ? -2.025 -15.656 5.949 1 98.5 71 SER B O 1
ATOM 1498 N N . LEU B 1 72 ? -3.271 -15.125 4.18 1 98.56 72 LEU B N 1
ATOM 1499 C CA . LEU B 1 72 ? -3.352 -13.703 4.488 1 98.56 72 LEU B CA 1
ATOM 1500 C C . LEU B 1 72 ? -4.801 -13.227 4.488 1 98.56 72 LEU B C 1
ATOM 1502 O O . LEU B 1 72 ? -5.551 -13.508 3.551 1 98.56 72 LEU B O 1
ATOM 1506 N N . CYS B 1 73 ? -5.215 -12.492 5.473 1 98.38 73 CYS B N 1
ATOM 1507 C CA . CYS B 1 73 ? -6.516 -11.836 5.543 1 98.38 73 CYS B CA 1
ATOM 1508 C C . CYS B 1 73 ? -6.375 -10.32 5.457 1 98.38 73 CYS B C 1
ATOM 1510 O O . CYS B 1 73 ? -5.262 -9.805 5.395 1 98.38 73 CYS B O 1
ATOM 1512 N N . ALA B 1 74 ? -7.574 -9.672 5.418 1 98.69 74 ALA B N 1
ATOM 1513 C CA . ALA B 1 74 ? -7.566 -8.219 5.332 1 98.69 74 ALA B CA 1
ATOM 1514 C C . ALA B 1 74 ? -6.68 -7.609 6.418 1 98.69 74 ALA B C 1
ATOM 1516 O O . ALA B 1 74 ? -6.773 -7.984 7.59 1 98.69 74 ALA B O 1
ATOM 1517 N N . GLY B 1 75 ? -5.781 -6.73 5.984 1 98.69 75 GLY B N 1
ATOM 1518 C CA . GLY B 1 75 ? -4.918 -6.035 6.93 1 98.69 75 GLY B CA 1
ATOM 1519 C C . GLY B 1 75 ? -3.559 -6.691 7.09 1 98.69 75 GLY B C 1
ATOM 1520 O O . GLY B 1 75 ? -2.68 -6.152 7.766 1 98.69 75 GLY B O 1
ATOM 1521 N N . GLU B 1 76 ? -3.4 -7.848 6.508 1 98.81 76 GLU B N 1
ATOM 1522 C CA . GLU B 1 76 ? -2.129 -8.562 6.582 1 98.81 76 GLU B CA 1
ATOM 1523 C C . GLU B 1 76 ? -1.355 -8.445 5.27 1 98.81 76 GLU B C 1
ATOM 1525 O O . GLU B 1 76 ? -1.946 -8.203 4.215 1 98.81 76 GLU B O 1
ATOM 1530 N N . GLY B 1 77 ? -0.002 -8.531 5.348 1 98.81 77 GLY B N 1
ATOM 1531 C CA . GLY B 1 77 ? 0.85 -8.469 4.172 1 98.81 77 GLY B CA 1
ATOM 1532 C C . GLY B 1 77 ? 2.035 -9.414 4.242 1 98.81 77 GLY B C 1
ATOM 1533 O O . GLY B 1 77 ? 2.234 -10.094 5.254 1 98.81 77 GLY B O 1
ATOM 1534 N N . ILE B 1 78 ? 2.748 -9.5 3.162 1 98.75 78 ILE B N 1
ATOM 1535 C CA . ILE B 1 78 ? 3.936 -10.344 3.102 1 98.75 78 ILE B CA 1
ATOM 1536 C C . ILE B 1 78 ? 4.918 -9.781 2.078 1 98.75 78 ILE B C 1
ATOM 1538 O O . ILE B 1 78 ? 4.516 -9.344 0.997 1 98.75 78 ILE B O 1
ATOM 1542 N N . GLU B 1 79 ? 6.145 -9.727 2.461 1 98.56 79 GLU B N 1
ATOM 1543 C CA . GLU B 1 79 ? 7.207 -9.305 1.55 1 98.56 79 GLU B CA 1
ATOM 1544 C C . GLU B 1 79 ? 7.848 -10.5 0.859 1 98.56 79 GLU B C 1
ATOM 1546 O O . GLU B 1 79 ? 8.156 -11.508 1.505 1 98.56 79 GLU B O 1
ATOM 1551 N N . ILE B 1 80 ? 8.039 -10.398 -0.428 1 98.38 80 ILE B N 1
ATOM 1552 C CA . ILE B 1 80 ? 8.664 -11.438 -1.243 1 98.38 80 ILE B CA 1
ATOM 1553 C C . ILE B 1 80 ? 10.016 -10.945 -1.754 1 98.38 80 ILE B C 1
ATOM 1555 O O . ILE B 1 80 ? 10.078 -10.039 -2.592 1 98.38 80 ILE B O 1
ATOM 1559 N N . PRO B 1 81 ? 11.125 -11.508 -1.296 1 97.44 81 PRO B N 1
ATOM 1560 C CA . PRO B 1 81 ? 12.453 -11.086 -1.762 1 97.44 81 PRO B CA 1
ATOM 1561 C C . PRO B 1 81 ? 12.68 -11.383 -3.24 1 97.44 81 PRO B C 1
ATOM 1563 O O . PRO B 1 81 ? 12.016 -12.258 -3.807 1 97.44 81 PRO B O 1
ATOM 1566 N N . LEU B 1 82 ? 13.609 -10.57 -3.807 1 95.69 82 LEU B N 1
ATOM 1567 C CA . LEU B 1 82 ? 14.039 -10.852 -5.172 1 95.69 82 LEU B CA 1
ATOM 1568 C C . LEU B 1 82 ? 14.453 -12.312 -5.32 1 95.69 82 LEU B C 1
ATOM 1570 O O . LEU B 1 82 ? 15.062 -12.891 -4.41 1 95.69 82 LEU B O 1
ATOM 1574 N N . GLY B 1 83 ? 14.062 -12.93 -6.461 1 97.5 83 GLY B N 1
ATOM 1575 C CA . GLY B 1 83 ? 14.492 -14.281 -6.789 1 97.5 83 GLY B CA 1
ATOM 1576 C C . GLY B 1 83 ? 13.648 -15.352 -6.125 1 97.5 83 GLY B C 1
ATOM 1577 O O . GLY B 1 83 ? 13.898 -16.547 -6.305 1 97.5 83 GLY B O 1
ATOM 1578 N N . THR B 1 84 ? 12.648 -15.062 -5.344 1 97.94 84 THR B N 1
ATOM 1579 C CA . THR B 1 84 ? 11.859 -16.031 -4.602 1 97.94 84 THR B CA 1
ATOM 1580 C C . THR B 1 84 ? 10.609 -16.438 -5.387 1 97.94 84 THR B C 1
ATOM 1582 O O . THR B 1 84 ? 9.727 -15.609 -5.613 1 97.94 84 THR B O 1
ATOM 1585 N N . PRO B 1 85 ? 10.539 -17.688 -5.777 1 98.38 85 PRO B N 1
ATOM 1586 C CA . PRO B 1 85 ? 9.297 -18.125 -6.418 1 98.38 85 PRO B CA 1
ATOM 1587 C C . PRO B 1 85 ? 8.07 -17.922 -5.527 1 98.38 85 PRO B C 1
ATOM 1589 O O . PRO B 1 85 ? 8.133 -18.156 -4.32 1 98.38 85 PRO B O 1
ATOM 1592 N N . HIS B 1 86 ? 7 -17.453 -6.117 1 98.5 86 HIS B N 1
ATOM 1593 C CA . HIS B 1 86 ? 5.785 -17.219 -5.348 1 98.5 86 HIS B CA 1
ATOM 1594 C C . HIS B 1 86 ? 4.555 -17.203 -6.25 1 98.5 86 HIS B C 1
ATOM 1596 O O . HIS B 1 86 ? 4.672 -17 -7.461 1 98.5 86 HIS B O 1
ATOM 1602 N N . GLN B 1 87 ? 3.432 -17.469 -5.691 1 98.56 87 GLN B N 1
ATOM 1603 C CA . GLN B 1 87 ? 2.148 -17.5 -6.387 1 98.56 87 GLN B CA 1
ATOM 1604 C C . GLN B 1 87 ? 1.016 -17.047 -5.465 1 98.56 87 GLN B C 1
ATOM 1606 O O . GLN B 1 87 ? 0.766 -17.672 -4.43 1 98.56 87 GLN B O 1
ATOM 1611 N N . MET B 1 88 ? 0.412 -15.953 -5.836 1 98.62 88 MET B N 1
ATOM 1612 C CA . MET B 1 88 ? -0.802 -15.531 -5.145 1 98.62 88 MET B CA 1
ATOM 1613 C C . MET B 1 88 ? -2.012 -16.312 -5.637 1 98.62 88 MET B C 1
ATOM 1615 O O . MET B 1 88 ? -2.244 -16.422 -6.84 1 98.62 88 MET B O 1
ATOM 1619 N N . THR B 1 89 ? -2.816 -16.828 -4.719 1 98.62 89 THR B N 1
ATOM 1620 C CA . THR B 1 89 ? -3.996 -17.609 -5.066 1 98.62 89 THR B CA 1
ATOM 1621 C C . THR B 1 89 ? -5.195 -17.172 -4.23 1 98.62 89 THR B C 1
ATOM 1623 O O . THR B 1 89 ? -5.055 -16.859 -3.049 1 98.62 89 THR B O 1
ATOM 1626 N N . ASN B 1 90 ? -6.395 -17.141 -4.852 1 98.81 90 ASN B N 1
ATOM 1627 C CA . ASN B 1 90 ? -7.676 -17.016 -4.164 1 98.81 90 ASN B CA 1
ATOM 1628 C C . ASN B 1 90 ? -8.43 -18.344 -4.133 1 98.81 90 ASN B C 1
ATOM 1630 O O . ASN B 1 90 ? -9.109 -18.703 -5.098 1 98.81 90 ASN B O 1
ATOM 1634 N N . ARG B 1 91 ? -8.398 -18.953 -3.006 1 98.38 91 ARG B N 1
ATOM 1635 C CA . ARG B 1 91 ? -9.07 -20.25 -2.859 1 98.38 91 ARG B CA 1
ATOM 1636 C C . ARG B 1 91 ? -10.453 -20.078 -2.236 1 98.38 91 ARG B C 1
ATOM 1638 O O . ARG B 1 91 ? -11.156 -21.062 -2.002 1 98.38 91 ARG B O 1
ATOM 1645 N N . ALA B 1 92 ? -10.766 -18.891 -1.869 1 98.25 92 ALA B N 1
ATOM 1646 C CA . ALA B 1 92 ? -12.031 -18.625 -1.191 1 98.25 92 ALA B CA 1
ATOM 1647 C C . ALA B 1 92 ? -13.172 -18.5 -2.195 1 98.25 92 ALA B C 1
ATOM 1649 O O . ALA B 1 92 ? -12.969 -18.625 -3.404 1 98.25 92 ALA B O 1
ATOM 1650 N N . TYR B 1 93 ? -14.375 -18.312 -1.684 1 98.06 93 TYR B N 1
ATOM 1651 C CA . TYR B 1 93 ? -15.562 -18.172 -2.525 1 98.06 93 TYR B CA 1
ATOM 1652 C C . TYR B 1 93 ? -15.914 -16.703 -2.734 1 98.06 93 TYR B C 1
ATOM 1654 O O . TYR B 1 93 ? -16.859 -16.375 -3.451 1 98.06 93 TYR B O 1
ATOM 1662 N N . SER B 1 94 ? -15.117 -15.852 -2.191 1 98.25 94 SER B N 1
ATOM 1663 C CA . SER B 1 94 ? -15.32 -14.414 -2.332 1 98.25 94 SER B CA 1
ATOM 1664 C C . SER B 1 94 ? -14.148 -13.758 -3.061 1 98.25 94 SER B C 1
ATOM 1666 O O . SER B 1 94 ? -13.07 -14.344 -3.17 1 98.25 94 SER B O 1
ATOM 1668 N N . GLU B 1 95 ? -14.383 -12.586 -3.506 1 98.56 95 GLU B N 1
ATOM 1669 C CA . GLU B 1 95 ? -13.367 -11.82 -4.211 1 98.56 95 GLU B CA 1
ATOM 1670 C C . GLU B 1 95 ? -12.211 -11.453 -3.283 1 98.56 95 GLU B C 1
ATOM 1672 O O . GLU B 1 95 ? -12.414 -11.203 -2.096 1 98.56 95 GLU B O 1
ATOM 1677 N N . LEU B 1 96 ? -11.062 -11.5 -3.867 1 98.88 96 LEU B N 1
ATOM 1678 C CA . LEU B 1 96 ? -9.852 -11.07 -3.184 1 98.88 96 LEU B CA 1
ATOM 1679 C C . LEU B 1 96 ? -9.352 -9.75 -3.75 1 98.88 96 LEU B C 1
ATOM 1681 O O . LEU B 1 96 ? -9.203 -9.602 -4.965 1 98.88 96 LEU B O 1
ATOM 1685 N N . GLN B 1 97 ? -9.148 -8.727 -2.859 1 98.88 97 GLN B N 1
ATOM 1686 C CA . GLN B 1 97 ? -8.539 -7.457 -3.244 1 98.88 97 GLN B CA 1
ATOM 1687 C C . GLN B 1 97 ? -7.266 -7.199 -2.453 1 98.88 97 GLN B C 1
ATOM 1689 O O . GLN B 1 97 ? -7.219 -7.426 -1.242 1 98.88 97 GLN B O 1
ATOM 1694 N N . PHE B 1 98 ? -6.254 -6.777 -3.174 1 98.88 98 PHE B N 1
ATOM 1695 C CA . PHE B 1 98 ? -4.992 -6.508 -2.498 1 98.88 98 PHE B CA 1
ATOM 1696 C C . PHE B 1 98 ? -4.184 -5.461 -3.258 1 98.88 98 PHE B C 1
ATOM 1698 O O . PHE B 1 98 ? -4.512 -5.121 -4.398 1 98.88 98 PHE B O 1
ATOM 1705 N N . LEU B 1 99 ? -3.223 -4.863 -2.602 1 98.94 99 LEU B N 1
ATOM 1706 C CA . LEU B 1 99 ? -2.209 -4.02 -3.229 1 98.94 99 LEU B CA 1
ATOM 1707 C C . LEU B 1 99 ? -0.902 -4.785 -3.408 1 98.94 99 LEU B C 1
ATOM 1709 O O . LEU B 1 99 ? -0.509 -5.566 -2.537 1 98.94 99 LEU B O 1
ATOM 1713 N N . VAL B 1 100 ? -0.258 -4.566 -4.465 1 98.88 100 VAL B N 1
ATOM 1714 C CA . VAL B 1 100 ? 1.105 -5.055 -4.648 1 98.88 100 VAL B CA 1
ATOM 1715 C C . VAL B 1 100 ? 2.049 -3.875 -4.875 1 98.88 100 VAL B C 1
ATOM 1717 O O . VAL B 1 100 ? 1.828 -3.059 -5.773 1 98.88 100 VAL B O 1
ATOM 1720 N N . VAL B 1 101 ? 3.006 -3.752 -4.02 1 98.88 101 VAL B N 1
ATOM 1721 C CA . VAL B 1 101 ? 4.07 -2.764 -4.148 1 98.88 101 VAL B CA 1
ATOM 1722 C C . VAL B 1 101 ? 5.348 -3.441 -4.645 1 98.88 101 VAL B C 1
ATOM 1724 O O . VAL B 1 101 ? 5.832 -4.391 -4.023 1 98.88 101 VAL B O 1
ATOM 1727 N N . SER B 1 102 ? 5.855 -2.965 -5.73 1 98.69 102 SER B N 1
ATOM 1728 C CA . SER B 1 102 ? 7.09 -3.506 -6.289 1 98.69 102 SER B CA 1
ATOM 1729 C C . SER B 1 102 ? 8.188 -2.451 -6.324 1 98.69 102 SER B C 1
ATOM 1731 O O . SER B 1 102 ? 7.973 -1.335 -6.801 1 98.69 102 SER B O 1
ATOM 1733 N N . ALA B 1 103 ? 9.32 -2.791 -5.84 1 98.19 103 ALA B N 1
ATOM 1734 C CA . ALA B 1 103 ? 10.469 -1.893 -5.879 1 98.19 103 ALA B CA 1
ATOM 1735 C C . ALA B 1 103 ? 11.734 -2.643 -6.289 1 98.19 103 ALA B C 1
ATOM 1737 O O . ALA B 1 103 ? 12.242 -3.475 -5.535 1 98.19 103 ALA B O 1
ATOM 1738 N N . PRO B 1 104 ? 12.398 -2.361 -7.512 1 97.69 104 PRO B N 1
ATOM 1739 C CA . PRO B 1 104 ? 11.828 -1.524 -8.57 1 97.69 104 PRO B CA 1
ATOM 1740 C C . PRO B 1 104 ? 10.578 -2.143 -9.203 1 97.69 104 PRO B C 1
ATOM 1742 O O . PRO B 1 104 ? 10.047 -3.129 -8.688 1 97.69 104 PRO B O 1
ATOM 1745 N N . LYS B 1 105 ? 9.992 -1.51 -10.258 1 96.69 105 LYS B N 1
ATOM 1746 C CA . LYS B 1 105 ? 8.805 -2.035 -10.922 1 96.69 105 LYS B CA 1
ATOM 1747 C C . LYS B 1 105 ? 9.039 -3.455 -11.43 1 96.69 105 LYS B C 1
ATOM 1749 O O . LYS B 1 105 ? 10.141 -3.791 -11.867 1 96.69 105 LYS B O 1
ATOM 1754 N N . SER B 1 106 ? 8.023 -4.273 -11.43 1 95.44 106 SER B N 1
ATOM 1755 C CA . SER B 1 106 ? 8.172 -5.699 -11.703 1 95.44 106 SER B CA 1
ATOM 1756 C C . SER B 1 106 ? 7.926 -6.012 -13.18 1 95.44 106 SER B C 1
ATOM 1758 O O . SER B 1 106 ? 8.25 -7.105 -13.648 1 95.44 106 SER B O 1
ATOM 1760 N N . HIS B 1 107 ? 7.289 -5.113 -13.898 1 91.31 107 HIS B N 1
ATOM 1761 C CA . HIS B 1 107 ? 7.051 -5.359 -15.312 1 91.31 107 HIS B CA 1
ATOM 1762 C C . HIS B 1 107 ? 8.367 -5.547 -16.062 1 91.31 107 HIS B C 1
ATOM 1764 O O . HIS B 1 107 ? 9.281 -4.734 -15.938 1 91.31 107 HIS B O 1
ATOM 1770 N N . GLY B 1 108 ? 8.406 -6.617 -16.828 1 90.44 108 GLY B N 1
ATOM 1771 C CA . GLY B 1 108 ? 9.594 -6.914 -17.609 1 90.44 108 GLY B CA 1
ATOM 1772 C C . GLY B 1 108 ? 10.625 -7.719 -16.844 1 90.44 108 GLY B C 1
ATOM 1773 O O . GLY B 1 108 ? 11.711 -8.008 -17.375 1 90.44 108 GLY B O 1
ATOM 1774 N N . ASP B 1 109 ? 10.328 -8.016 -15.68 1 94.06 109 ASP B N 1
ATOM 1775 C CA . ASP B 1 109 ? 11.312 -8.664 -14.82 1 94.06 109 ASP B CA 1
ATOM 1776 C C . ASP B 1 109 ? 10.797 -10.008 -14.312 1 94.06 109 ASP B C 1
ATOM 1778 O O . ASP B 1 109 ? 11.414 -10.625 -13.438 1 94.06 109 ASP B O 1
ATOM 1782 N N . LYS B 1 110 ? 9.727 -10.469 -14.789 1 95.94 110 LYS B N 1
ATOM 1783 C CA . LYS B 1 110 ? 9.031 -11.664 -14.312 1 95.94 110 LYS B CA 1
ATOM 1784 C C . LYS B 1 110 ? 9.477 -12.906 -15.07 1 95.94 110 LYS B C 1
ATOM 1786 O O . LYS B 1 110 ? 9.547 -12.898 -16.312 1 95.94 110 LYS B O 1
ATOM 1791 N N . ILE B 1 111 ? 9.812 -14 -14.391 1 97.62 111 ILE B N 1
ATOM 1792 C CA . ILE B 1 111 ? 10.125 -15.305 -14.961 1 97.62 111 ILE B CA 1
ATOM 1793 C C . ILE B 1 111 ? 9.109 -16.344 -14.469 1 97.62 111 ILE B C 1
ATOM 1795 O O . ILE B 1 111 ? 9.055 -16.641 -13.273 1 97.62 111 ILE B O 1
ATOM 1799 N N . ILE B 1 112 ? 8.297 -16.891 -15.352 1 96.88 112 ILE B N 1
ATOM 1800 C CA . ILE B 1 112 ? 7.297 -17.906 -15.016 1 96.88 112 ILE B CA 1
ATOM 1801 C C . ILE B 1 112 ? 7.969 -19.266 -14.875 1 96.88 112 ILE B C 1
ATOM 1803 O O . ILE B 1 112 ? 8.828 -19.625 -15.688 1 96.88 112 ILE B O 1
ATOM 1807 N N . ILE B 1 113 ? 7.672 -19.938 -13.742 1 91.75 113 ILE B N 1
ATOM 1808 C CA . ILE B 1 113 ? 8.203 -21.281 -13.492 1 91.75 113 ILE B CA 1
ATOM 1809 C C . ILE B 1 113 ? 7.207 -22.328 -13.984 1 91.75 113 ILE B C 1
ATOM 1811 O O . ILE B 1 113 ? 6.035 -22.312 -13.594 1 91.75 113 ILE B O 1
ATOM 1815 N N . SER B 1 114 ? 7.305 -22.859 -15.156 1 71.94 114 SER B N 1
ATOM 1816 C CA . SER B 1 114 ? 6.496 -23.922 -15.75 1 71.94 114 SER B CA 1
ATOM 1817 C C . SER B 1 114 ? 6.77 -25.266 -15.086 1 71.94 114 SER B C 1
ATOM 1819 O O . SER B 1 114 ? 7.871 -25.5 -14.578 1 71.94 114 SER B O 1
#

Organism: NCBI:txid537013

Sequence (228 aa):
MNKISRNAAEHYKWKGICDGWYFVKRDDVSIIAEKMPPHTAEDMHYHTQSRQFFYVLSGEAVMKLPENEVSLCAGEGIEIPLGTPHQMTNRAYSELQFLVVSAPKSHGDKIIISMNKISRNAAEHYKWKGICDGWYFVKRDDVSIIAEKMPPHTAEDMHYHTQSRQFFYVLSGEAVMKLPENEVSLCAGEGIEIPLGTPHQMTNRAYSELQFLVVSAPKSHGDKIIIS

Foldseek 3Di:
DDQDDPVRFDKDDDPVPKIKGWRDDDQQKTKIKIKDAAFDKDFWKFFQPKKKKKAWQAAKKWKDWPVDIDIDHHGDMDIDDHPTTIMITHNDNGMTIIMMMIGRDRPPGIDGDD/DDQDDPVRFDKDDDPVPKIKGWRDDDQQKTKIKIKDAAFDKDFWKFFQPKKKKKAWQAAKKWKDWPVDIDIDHHGDMDIDDHPTTIMITHNDNGMTIIMMMIGRDRPPGIDGDD

Secondary structure (DSSP, 8-state):
--EE-TTTSEEEEETTTEEEEEEEE-SS-EEEEEEE-TTEEPPPEEESS-EEEEEEEESEEEEE-SS-EEEEETT-EEEE-TT--BEEEE-SSS-EEEEEEEES--TT-EEE--/--EE-TTTSEEEEETTTEEEEEEEE-SS-EEEEEEE-TTEEPPPEEESS-EEEEEEEESEEEEE-SS-EEEEETT-EEEE-TT--BEEEE-SSS-EEEEEEEES--TT-EEE--

InterPro domains:
  IPR011051 RmlC-like cupin domain superfamily [SSF51182] (28-109)
  IPR013096 Cupin 2, conserved barrel [PF07883] (35-101)
  IPR014710 RmlC-like jelly roll fold [G3DSA:2.60.120.10] (9-105)
  IPR051610 Glucose-6-phosphate isomerase/Oxalate decarboxylase [PTHR35848] (26-106)

Radius of gyration: 17.2 Å; Cα contacts (8 Å, |Δi|>4): 650; chains: 2; bounding box: 32×50×40 Å

pLDDT: mean 97.36, std 3.11, range [71.94, 98.94]

Solvent-accessible surface area (backbone atoms only — not comparable to full-atom values): 11669 Å² total; per-residue (Å²): 137,67,74,39,33,78,88,72,27,61,69,49,71,46,94,84,70,25,42,38,25,46,75,38,88,42,70,68,38,24,32,31,43,35,37,36,46,51,67,40,63,58,70,42,22,29,26,77,68,20,28,37,36,40,36,29,66,36,47,46,38,36,37,41,42,89,89,48,72,45,80,38,39,56,67,22,28,38,66,45,59,55,63,47,52,35,27,56,29,23,80,42,90,52,55,26,31,32,38,40,39,21,45,32,36,48,82,94,37,66,45,75,61,129,137,68,75,39,33,76,89,74,28,62,68,50,69,46,94,86,70,25,42,37,24,46,76,37,88,42,72,67,39,23,32,32,43,36,39,38,45,50,67,39,63,57,68,43,22,27,27,78,69,21,27,38,36,42,36,30,66,36,47,46,39,35,37,41,41,91,88,48,72,46,78,41,40,54,66,22,28,39,68,45,59,56,64,46,53,36,27,55,29,21,80,42,91,51,55,25,32,31,38,40,40,21,45,32,36,47,81,94,35,68,46,76,61,128

Nearest PDB structures (foldseek):
  5fq0-assembly1_A  TM=9.092E-01  e=8.367E-08  Halomonas sp.
  5fq0-assembly2_D  TM=9.210E-01  e=1.024E-07  Halomonas sp.
  2dct-assembly1_A  TM=8.586E-01  e=5.044E-08  Thermus thermophilus HB8
  7x85-assembly2_C  TM=8.843E-01  e=2.081E-07  Gallus gallus
  5fpz-assembly1_A-2  TM=8.960E-01  e=4.675E-07  Yersinia enterocolitica subsp. enterocolitica 8081